Protein AF-C1E4Z9-F1 (afdb_monomer)

Solvent-accessible surface area (backbone atoms only — not comparable to full-atom values): 17122 Å² total; per-residue (Å²): 140,81,90,85,81,85,78,79,81,77,81,74,78,79,73,75,71,56,71,66,55,53,51,49,52,58,55,54,62,49,81,78,55,76,95,68,80,81,64,93,78,72,68,50,62,70,52,40,55,48,38,58,74,68,46,61,81,70,83,66,66,68,56,84,46,72,66,46,27,50,44,41,40,58,30,26,48,52,25,37,54,42,10,53,50,34,36,52,49,15,52,53,43,46,51,52,51,52,53,48,53,30,44,76,70,70,69,44,69,96,76,75,79,74,77,74,90,57,73,92,64,65,29,66,44,34,36,51,26,10,52,26,27,32,43,27,21,52,29,45,37,53,30,58,69,43,58,82,89,42,55,71,59,37,47,52,31,47,52,50,21,44,27,28,46,13,52,23,24,45,31,41,22,57,39,36,20,53,32,32,23,55,76,57,77,45,95,80,45,70,70,78,52,65,69,58,50,54,51,44,59,67,38,16,78,64,32,17,60,62,44,21,52,53,23,45,53,50,33,52,53,32,50,53,52,36,57,55,48,59,60,56,59,76,70,66,75,91,72,86,86,76,92,72,76,84,58,59,71,63,51,52,55,50,43,47,52,50,17,56,51,23,43,51,49,14,55,47,27,53,52,42,32,64,63,42,48,82,52,82,58,31,64,30,51,18,36,47,25,39,33,48,16,51,48,32,43,48,35,70,37,68,49,79,85,74,77,80,76,88,124

Radius of gyration: 23.2 Å; Cα contacts (8 Å, |Δi|>4): 320; chains: 1; bounding box: 60×59×70 Å

Structure (mmCIF, N/CA/C/O backbone):
data_AF-C1E4Z9-F1
#
_entry.id   AF-C1E4Z9-F1
#
loop_
_atom_site.group_PDB
_atom_site.id
_atom_site.type_symbol
_atom_site.label_atom_id
_atom_site.label_alt_id
_atom_site.label_comp_id
_atom_site.label_asym_id
_atom_site.label_entity_id
_atom_site.label_seq_id
_atom_site.pdbx_PDB_ins_code
_atom_site.Cartn_x
_atom_site.Cartn_y
_atom_site.Cartn_z
_atom_site.occupancy
_atom_site.B_iso_or_equiv
_atom_site.auth_seq_id
_atom_site.auth_comp_id
_atom_site.auth_asym_id
_atom_site.auth_atom_id
_atom_site.pdbx_PDB_model_num
ATOM 1 N N . MET A 1 1 ? 25.420 -37.331 25.078 1.00 35.88 1 MET A N 1
ATOM 2 C CA . MET A 1 1 ? 25.148 -37.784 23.692 1.00 35.88 1 MET A CA 1
ATOM 3 C C . MET A 1 1 ? 23.979 -38.758 23.771 1.00 35.88 1 MET A C 1
ATOM 5 O O . MET A 1 1 ? 24.081 -39.661 24.573 1.00 35.88 1 MET A O 1
ATOM 9 N N . GLY A 1 2 ? 22.834 -38.671 23.108 1.00 34.19 2 GLY A N 1
ATOM 10 C CA . GLY A 1 2 ? 22.239 -37.723 22.181 1.00 34.19 2 GLY A CA 1
ATOM 11 C C . GLY A 1 2 ? 20.998 -38.408 21.581 1.00 34.19 2 GLY A C 1
ATOM 12 O O . GLY A 1 2 ? 21.145 -39.486 21.032 1.00 34.19 2 GLY A O 1
ATOM 13 N N . ARG A 1 3 ? 19.837 -37.742 21.680 1.00 32.50 3 ARG A N 1
ATOM 14 C CA . ARG A 1 3 ? 18.630 -37.803 20.817 1.00 32.50 3 ARG A CA 1
ATOM 15 C C . ARG A 1 3 ? 17.834 -39.112 20.664 1.00 32.50 3 ARG A C 1
ATOM 17 O O . ARG A 1 3 ? 18.359 -40.147 20.290 1.00 32.50 3 ARG A O 1
ATOM 24 N N . GLY A 1 4 ? 16.511 -38.961 20.776 1.00 28.98 4 GLY A N 1
ATOM 25 C CA . GLY A 1 4 ? 15.534 -39.906 20.229 1.00 28.98 4 GLY A CA 1
ATOM 26 C C . GLY A 1 4 ? 14.103 -39.719 20.739 1.00 28.98 4 GLY A C 1
ATOM 27 O O . GLY A 1 4 ? 13.474 -40.703 21.098 1.00 28.98 4 GLY A O 1
ATOM 28 N N . ALA A 1 5 ? 13.595 -38.485 20.843 1.00 34.69 5 ALA A N 1
ATOM 29 C CA . ALA A 1 5 ? 12.172 -38.250 21.096 1.00 34.69 5 ALA A CA 1
ATOM 30 C C . ALA A 1 5 ? 11.502 -37.862 19.773 1.00 34.69 5 ALA A C 1
ATOM 32 O O . ALA A 1 5 ? 11.617 -36.721 19.321 1.00 34.69 5 ALA A O 1
ATOM 33 N N . ASP A 1 6 ? 10.844 -38.836 19.147 1.00 34.03 6 ASP A N 1
ATOM 34 C CA . ASP A 1 6 ? 10.016 -38.649 17.960 1.00 34.03 6 ASP A CA 1
ATOM 35 C C . ASP A 1 6 ? 8.762 -37.843 18.320 1.00 34.03 6 ASP A C 1
ATOM 37 O O . ASP A 1 6 ? 7.736 -38.374 18.749 1.00 34.03 6 ASP A O 1
ATOM 41 N N . ALA A 1 7 ? 8.837 -36.528 18.127 1.00 34.94 7 ALA A N 1
ATOM 42 C CA . ALA A 1 7 ? 7.667 -35.668 18.106 1.00 34.94 7 ALA A CA 1
ATOM 43 C C . ALA A 1 7 ? 6.903 -35.902 16.792 1.00 34.94 7 ALA A C 1
ATOM 45 O O . ALA A 1 7 ? 7.189 -35.292 15.761 1.00 34.94 7 ALA A O 1
ATOM 46 N N . ARG A 1 8 ? 5.910 -36.797 16.828 1.00 29.31 8 ARG A N 1
ATOM 47 C CA . ARG A 1 8 ? 4.881 -36.893 15.786 1.00 29.31 8 ARG A CA 1
ATOM 48 C C . ARG A 1 8 ? 4.038 -35.616 15.807 1.00 29.31 8 ARG A C 1
ATOM 50 O O . ARG A 1 8 ? 3.107 -35.485 16.597 1.00 29.31 8 ARG A O 1
ATOM 57 N N . LEU A 1 9 ? 4.368 -34.677 14.923 1.00 33.53 9 LEU A N 1
ATOM 58 C CA . LEU A 1 9 ? 3.490 -33.581 14.519 1.00 33.53 9 LEU A CA 1
ATOM 59 C C . LEU A 1 9 ? 2.279 -34.177 13.787 1.00 33.53 9 LEU A C 1
ATOM 61 O O . LEU A 1 9 ? 2.320 -34.421 12.583 1.00 33.53 9 LEU A O 1
ATOM 65 N N . LEU A 1 10 ? 1.205 -34.449 14.528 1.00 36.03 10 LEU A N 1
ATOM 66 C CA . LEU A 1 10 ? -0.105 -34.720 13.944 1.00 36.03 10 LEU A CA 1
ATOM 67 C C . LEU A 1 10 ? -0.623 -33.420 13.324 1.00 36.03 10 LEU A C 1
ATOM 69 O O . LEU A 1 10 ? -0.908 -32.447 14.021 1.00 36.03 10 LEU A O 1
ATOM 73 N N . GLY A 1 11 ? -0.699 -33.416 11.994 1.00 36.31 11 GLY A N 1
ATOM 74 C CA . GLY A 1 11 ? -1.288 -32.348 11.205 1.00 36.31 11 GLY A CA 1
ATOM 75 C C . GLY A 1 11 ? -2.775 -32.211 11.505 1.00 36.31 11 GLY A C 1
ATOM 76 O O . GLY A 1 11 ? -3.606 -32.861 10.879 1.00 36.31 11 GLY A O 1
ATOM 77 N N . ALA A 1 12 ? -3.116 -31.330 12.440 1.00 35.22 12 ALA A N 1
ATOM 78 C CA . ALA A 1 12 ? -4.445 -30.751 12.481 1.00 35.22 12 ALA A CA 1
ATOM 79 C C . ALA A 1 12 ? -4.531 -29.755 11.319 1.00 35.22 12 ALA A C 1
ATOM 81 O O . ALA A 1 12 ? -4.030 -28.632 11.404 1.00 35.22 12 ALA A O 1
ATOM 82 N N . ALA A 1 13 ? -5.124 -30.181 10.204 1.00 33.88 13 ALA A N 1
ATOM 83 C CA . ALA A 1 13 ? -5.614 -29.247 9.207 1.00 33.88 13 ALA A CA 1
ATOM 84 C C . ALA A 1 13 ? -6.662 -28.372 9.903 1.00 33.88 13 ALA A C 1
ATOM 86 O O . ALA A 1 13 ? -7.783 -28.807 10.156 1.00 33.88 13 ALA A O 1
ATOM 87 N N . VAL A 1 14 ? -6.270 -27.156 10.284 1.00 35.25 14 VAL A N 1
ATOM 88 C CA . VAL A 1 14 ? -7.200 -26.143 10.779 1.00 35.25 14 VAL A CA 1
ATOM 89 C C . VAL A 1 14 ? -8.049 -25.730 9.582 1.00 35.25 14 VAL A C 1
ATOM 91 O O . VAL A 1 14 ? -7.688 -24.835 8.820 1.00 35.25 14 VAL A O 1
ATOM 94 N N . THR A 1 15 ? -9.158 -26.432 9.366 1.00 38.22 15 THR A N 1
ATOM 95 C CA . THR A 1 15 ? -10.221 -25.972 8.476 1.00 38.22 15 THR A CA 1
ATOM 96 C C . THR A 1 15 ? -10.767 -24.684 9.064 1.00 38.22 15 THR A C 1
ATOM 98 O O . THR A 1 15 ? -11.404 -24.695 10.118 1.00 38.22 15 THR A O 1
ATOM 101 N N . ALA A 1 16 ? -10.459 -23.562 8.412 1.00 41.62 16 ALA A N 1
ATOM 102 C CA . ALA A 1 16 ? -11.044 -22.281 8.767 1.00 41.62 16 ALA A CA 1
ATOM 103 C C . ALA A 1 16 ? -12.578 -22.410 8.702 1.00 41.62 16 ALA A C 1
ATOM 105 O O . ALA A 1 16 ? -13.087 -22.960 7.719 1.00 41.62 16 ALA A O 1
ATOM 106 N N . PRO A 1 17 ? -13.315 -21.948 9.727 1.00 51.34 17 PRO A N 1
ATOM 107 C CA . PRO A 1 17 ? -14.765 -22.006 9.702 1.00 51.34 17 PRO A CA 1
ATOM 108 C C . PRO A 1 17 ? -15.314 -21.234 8.489 1.00 51.34 17 PRO A C 1
ATOM 110 O O . PRO A 1 17 ? -14.702 -20.251 8.056 1.00 51.34 17 PRO A O 1
ATOM 113 N N . PRO A 1 18 ? -16.458 -21.660 7.929 1.00 66.25 18 PRO A N 1
ATOM 114 C CA . PRO A 1 18 ? -17.163 -20.919 6.894 1.00 66.25 18 PRO A CA 1
ATOM 115 C C . PRO A 1 18 ? -17.329 -19.445 7.277 1.00 66.25 18 PRO A C 1
ATOM 117 O O . PRO A 1 18 ? -17.558 -19.109 8.437 1.00 66.25 18 PRO A O 1
ATOM 120 N N . LEU A 1 19 ? -17.264 -18.553 6.289 1.00 53.78 19 LEU A N 1
ATOM 121 C CA . LEU A 1 19 ? -17.375 -17.102 6.494 1.00 53.78 19 LEU A CA 1
ATOM 122 C C . LEU A 1 19 ? -18.661 -16.724 7.253 1.00 53.78 19 LEU A C 1
ATOM 124 O O . LEU A 1 19 ? -18.638 -15.836 8.100 1.00 53.78 19 LEU A O 1
ATOM 128 N N . ASN A 1 20 ? -19.753 -17.452 6.999 1.00 61.59 20 ASN A N 1
ATOM 129 C CA . ASN A 1 20 ? -21.014 -17.294 7.718 1.00 61.59 20 ASN A CA 1
ATOM 130 C C . ASN A 1 20 ? -20.867 -17.620 9.212 1.00 61.59 20 ASN A C 1
ATOM 132 O O . ASN A 1 20 ? -21.321 -16.849 10.046 1.00 61.59 20 ASN A O 1
ATOM 136 N N . ASP A 1 21 ? -20.160 -18.692 9.560 1.00 65.00 21 ASP A N 1
ATOM 137 C CA . ASP A 1 21 ? -19.957 -19.100 10.952 1.00 65.00 21 ASP A CA 1
ATOM 138 C C . ASP A 1 21 ? -19.038 -18.123 11.686 1.00 65.00 21 ASP A C 1
ATOM 140 O O . ASP A 1 21 ? -19.291 -17.797 12.841 1.00 65.00 21 ASP A O 1
ATOM 144 N N . ILE A 1 22 ? -18.023 -17.573 11.008 1.00 59.91 22 ILE A N 1
ATOM 145 C CA . ILE A 1 22 ? -17.171 -16.504 11.557 1.00 59.91 22 ILE A CA 1
ATOM 146 C C . ILE A 1 22 ? -18.005 -15.251 11.851 1.00 59.91 22 ILE A C 1
ATOM 148 O O . ILE A 1 22 ? -17.864 -14.648 12.918 1.00 59.91 22 ILE A O 1
ATOM 152 N N . VAL A 1 23 ? -18.886 -14.863 10.925 1.00 62.44 23 VAL A N 1
ATOM 153 C CA . VAL A 1 23 ? -19.789 -13.720 11.110 1.00 62.44 23 VAL A CA 1
ATOM 154 C C . VAL A 1 23 ? -20.762 -13.992 12.256 1.00 62.44 23 VAL A C 1
ATOM 156 O O . VAL A 1 23 ? -20.895 -13.146 13.136 1.00 62.44 23 VAL A O 1
ATOM 159 N N . GLN A 1 24 ? -21.375 -15.175 12.313 1.00 67.69 24 GLN A N 1
ATOM 160 C CA . GLN A 1 24 ? -22.300 -15.562 13.381 1.00 67.69 24 GLN A CA 1
ATOM 161 C C . GLN A 1 24 ? -21.610 -15.638 14.749 1.00 67.69 24 GLN A C 1
ATOM 163 O O . GLN A 1 24 ? -22.141 -15.106 15.715 1.00 67.69 24 GLN A O 1
ATOM 168 N N . LEU A 1 25 ? -20.398 -16.193 14.844 1.00 60.38 25 LEU A N 1
ATOM 169 C CA . LEU A 1 25 ? -19.583 -16.194 16.069 1.00 60.38 25 LEU A CA 1
ATOM 170 C C . LEU A 1 25 ? -19.218 -14.772 16.506 1.00 60.38 25 LEU A C 1
ATOM 172 O O . LEU A 1 25 ? -19.304 -14.436 17.690 1.00 60.38 25 LEU A O 1
ATOM 176 N N . SER A 1 26 ? -18.849 -13.911 15.554 1.00 56.88 26 SER A N 1
ATOM 177 C CA . SER A 1 26 ? -18.568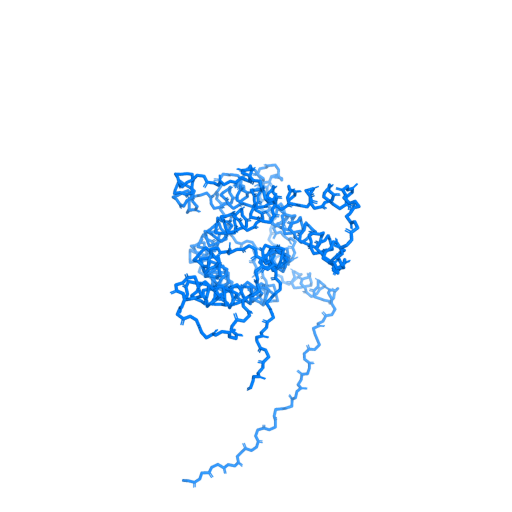 -12.507 15.845 1.00 56.88 26 SER A CA 1
ATOM 178 C C . SER A 1 26 ? -19.820 -11.769 16.321 1.00 56.88 26 SER A C 1
ATOM 180 O O . SER A 1 26 ? -19.715 -10.948 17.231 1.00 56.88 26 SER A O 1
ATOM 182 N N . LEU A 1 27 ? -20.992 -12.053 15.750 1.00 61.97 27 LEU A N 1
ATOM 183 C CA . LEU A 1 27 ? -22.269 -11.472 16.166 1.00 61.97 27 LEU A CA 1
ATOM 184 C C . LEU A 1 27 ? -22.730 -12.018 17.526 1.00 61.97 27 LEU A C 1
ATOM 186 O O . LEU A 1 27 ? -23.129 -11.232 18.378 1.00 61.97 27 LEU A O 1
ATOM 190 N N . ALA A 1 28 ? -22.602 -13.321 17.773 1.00 58.12 28 ALA A N 1
ATOM 191 C CA . ALA A 1 28 ? -22.974 -13.972 19.029 1.00 58.12 28 ALA A CA 1
ATOM 192 C C . ALA A 1 28 ? -22.109 -13.501 20.208 1.00 58.12 28 ALA A C 1
ATOM 194 O O . ALA A 1 28 ? -22.633 -13.261 21.292 1.00 58.12 28 ALA A O 1
ATOM 195 N N . SER A 1 29 ? -20.811 -13.253 19.986 1.00 55.41 29 SER A N 1
ATOM 196 C CA . SER A 1 29 ? -19.923 -12.658 21.001 1.00 55.41 29 SER A CA 1
ATOM 197 C C . SER A 1 29 ? -20.324 -11.238 21.437 1.00 55.41 29 SER A C 1
ATOM 199 O O . SER A 1 29 ? -19.794 -10.736 22.427 1.00 55.41 29 SER A O 1
ATOM 201 N N . ARG A 1 30 ? -21.252 -10.583 20.717 1.00 51.94 30 ARG A N 1
ATOM 202 C CA . ARG A 1 30 ? -21.831 -9.285 21.106 1.00 51.94 30 ARG A CA 1
ATOM 203 C C . ARG A 1 30 ? -22.913 -9.431 22.168 1.00 51.94 30 ARG A C 1
ATOM 205 O O . ARG A 1 30 ? -23.014 -8.559 23.016 1.00 51.94 30 ARG A O 1
ATOM 212 N N . ALA A 1 31 ? -23.696 -10.511 22.139 1.00 48.84 31 ALA A N 1
ATOM 213 C CA . ALA A 1 31 ? -24.837 -10.688 23.041 1.00 48.84 31 ALA A CA 1
ATOM 214 C C . ALA A 1 31 ? -24.421 -10.880 24.513 1.00 48.84 31 ALA A C 1
ATOM 216 O O . ALA A 1 31 ? -25.243 -10.730 25.408 1.00 48.84 31 ALA A O 1
ATOM 217 N N . SER A 1 32 ? -23.147 -11.196 24.771 1.00 46.00 32 SER A N 1
ATOM 218 C CA . SER A 1 32 ? -22.598 -11.388 26.118 1.00 46.00 32 SER A CA 1
ATOM 219 C C . SER A 1 32 ? -21.815 -10.187 26.664 1.00 46.00 32 SER A C 1
ATOM 221 O O . SER A 1 32 ? -21.278 -10.281 27.763 1.00 46.00 32 SER A O 1
ATOM 223 N N . ALA A 1 33 ? -21.670 -9.100 25.900 1.00 43.22 33 ALA A N 1
ATOM 224 C CA . ALA A 1 33 ? -20.899 -7.925 26.302 1.00 43.22 33 ALA A CA 1
ATOM 225 C C . ALA A 1 33 ? -21.838 -6.722 26.464 1.00 43.22 33 ALA A C 1
ATOM 227 O O . ALA A 1 33 ? -22.066 -6.007 25.497 1.00 43.22 33 ALA A O 1
ATOM 228 N N . ASP A 1 34 ? -22.374 -6.569 27.680 1.00 42.31 34 ASP A N 1
ATOM 229 C CA . ASP A 1 34 ? -23.079 -5.408 28.244 1.00 42.31 34 ASP A CA 1
ATOM 230 C C . ASP A 1 34 ? -23.713 -4.425 27.244 1.00 42.31 34 ASP A C 1
ATOM 232 O O . ASP A 1 34 ? -23.044 -3.558 26.669 1.00 42.31 34 ASP A O 1
ATOM 236 N N . ASP A 1 35 ? -25.044 -4.491 27.147 1.00 42.75 35 ASP A N 1
ATOM 237 C CA . ASP A 1 35 ? -25.902 -3.411 26.655 1.00 42.75 35 ASP A CA 1
ATOM 238 C C . ASP A 1 35 ? -25.732 -2.162 27.542 1.00 42.75 35 ASP A C 1
ATOM 240 O O . ASP A 1 35 ? -26.505 -1.893 28.463 1.00 42.75 35 ASP A O 1
ATOM 244 N N . ALA A 1 36 ? -24.694 -1.374 27.269 1.00 40.31 36 ALA A N 1
ATOM 245 C CA . ALA A 1 36 ? -24.604 0.005 27.721 1.00 40.31 36 ALA A CA 1
ATOM 246 C C . ALA A 1 36 ? -25.325 0.920 26.708 1.00 40.31 36 ALA A C 1
ATOM 248 O O . ALA A 1 36 ? -25.227 0.694 25.497 1.00 40.31 36 ALA A O 1
ATOM 249 N N . PRO A 1 37 ? -26.031 1.972 27.165 1.00 41.88 37 PRO A N 1
ATOM 250 C CA . PRO A 1 37 ? -26.848 2.803 26.294 1.00 41.88 37 PRO A CA 1
ATOM 251 C C . PRO A 1 37 ? -25.990 3.488 25.227 1.00 41.88 37 PRO A C 1
ATOM 253 O O . PRO A 1 37 ? -24.899 3.988 25.509 1.00 41.88 37 PRO A O 1
ATOM 256 N N . THR A 1 38 ? -26.516 3.542 24.004 1.00 44.19 38 THR A N 1
ATOM 257 C CA . THR A 1 38 ? -25.978 4.316 22.88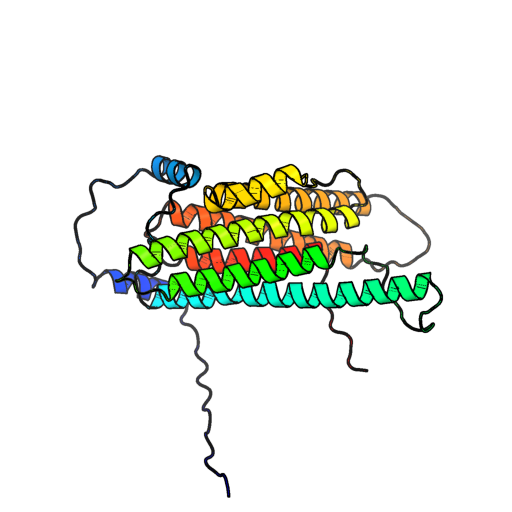0 1.00 44.19 38 THR A CA 1
ATOM 258 C C . THR A 1 38 ? -25.590 5.730 23.322 1.00 44.19 38 THR A C 1
ATOM 260 O O . THR A 1 38 ? -26.452 6.511 23.723 1.00 44.19 38 THR A O 1
ATOM 263 N N . ASP A 1 39 ? -24.295 6.050 23.239 1.00 45.53 39 ASP A N 1
ATOM 264 C CA . ASP A 1 39 ? -23.742 7.376 23.529 1.00 45.53 39 ASP A CA 1
ATOM 265 C C . ASP A 1 39 ? -24.483 8.452 22.697 1.00 45.53 39 ASP A C 1
ATOM 267 O O . ASP A 1 39 ? -24.527 8.345 21.464 1.00 45.53 39 ASP A O 1
ATOM 271 N N . PRO A 1 40 ? -25.038 9.514 23.317 1.00 38.47 40 PRO A N 1
ATOM 272 C CA . PRO A 1 40 ? -25.687 10.628 22.616 1.00 38.47 40 PRO A CA 1
ATOM 273 C C . PRO A 1 40 ? -24.753 11.413 21.670 1.00 38.47 40 PRO A C 1
ATOM 275 O O . PRO A 1 40 ? -25.197 12.327 20.976 1.00 38.47 40 PRO A O 1
ATOM 278 N N . ARG A 1 41 ? -23.465 11.053 21.578 1.00 50.09 41 ARG A N 1
ATOM 279 C CA . ARG A 1 41 ? -22.489 11.559 20.596 1.00 50.09 41 ARG A CA 1
ATOM 280 C C . ARG A 1 41 ? -22.420 10.748 19.296 1.00 50.09 41 ARG A C 1
ATOM 282 O O . ARG A 1 41 ? -21.397 10.800 18.607 1.00 50.09 41 ARG A O 1
ATOM 289 N N . ALA A 1 42 ? -23.466 10.009 18.924 1.00 53.50 42 ALA A N 1
ATOM 290 C CA . ALA A 1 42 ? -23.530 9.293 17.649 1.00 53.50 42 ALA A CA 1
ATOM 291 C C . ALA A 1 42 ? -23.419 10.263 16.449 1.00 53.50 42 ALA A C 1
ATOM 293 O O . ALA A 1 42 ? -24.404 10.789 15.934 1.00 53.50 42 ALA A O 1
ATOM 294 N N . LYS A 1 43 ? -22.184 10.529 16.002 1.00 61.06 43 LYS A N 1
ATOM 295 C CA . LYS A 1 43 ? -21.897 11.388 14.847 1.00 61.06 43 LYS A CA 1
ATOM 296 C C . LYS A 1 43 ? -22.579 10.823 13.602 1.00 61.06 43 LYS A C 1
ATOM 298 O O . LYS A 1 43 ? -22.428 9.637 13.304 1.00 61.06 43 LYS A O 1
ATOM 303 N N . THR A 1 44 ? -23.269 11.684 12.855 1.00 75.25 44 THR A N 1
ATOM 304 C CA . THR A 1 44 ? -23.860 11.334 11.555 1.00 75.25 44 THR A CA 1
ATOM 305 C C . THR A 1 44 ? -22.784 10.836 10.585 1.00 75.25 44 THR A C 1
ATOM 307 O O . THR A 1 44 ? -21.622 11.233 10.687 1.00 75.25 44 THR A O 1
ATOM 310 N N . ALA A 1 45 ? -23.155 10.019 9.592 1.00 68.88 45 ALA A N 1
ATOM 311 C CA . ALA A 1 45 ? -22.218 9.550 8.561 1.00 68.88 45 ALA A CA 1
ATOM 312 C C . ALA A 1 45 ? -21.462 10.713 7.885 1.00 68.88 45 ALA A C 1
ATOM 314 O O . ALA A 1 45 ? -20.259 10.636 7.655 1.00 68.88 45 ALA A O 1
ATOM 315 N N . LYS A 1 46 ? -22.144 11.846 7.663 1.00 72.19 46 LYS A N 1
ATOM 316 C CA . LYS A 1 46 ? -21.545 13.081 7.136 1.00 72.19 46 LYS A CA 1
ATOM 317 C C . LYS A 1 46 ? -20.469 13.664 8.061 1.00 72.19 46 LYS A C 1
ATOM 319 O O . LYS A 1 46 ? -19.452 14.145 7.571 1.00 72.19 46 LYS A O 1
ATOM 324 N N . ALA A 1 47 ? -20.686 13.641 9.376 1.00 69.75 47 ALA A N 1
ATOM 325 C CA . ALA A 1 47 ? -19.699 14.099 10.350 1.00 69.75 47 ALA A CA 1
ATOM 326 C C . ALA A 1 47 ? -18.488 13.154 10.415 1.00 69.75 47 ALA A C 1
ATOM 328 O O . ALA A 1 47 ? -17.362 13.636 10.400 1.00 69.75 47 ALA A O 1
ATOM 329 N N . ARG A 1 48 ? -18.701 11.832 10.362 1.00 69.75 48 ARG A N 1
ATOM 330 C CA . ARG A 1 48 ? -17.612 10.836 10.313 1.00 69.75 48 ARG A CA 1
ATOM 331 C C . ARG A 1 48 ? -16.749 10.974 9.054 1.00 69.75 48 ARG A C 1
ATOM 333 O O . ARG A 1 48 ? -15.529 10.969 9.141 1.00 69.75 48 ARG A O 1
ATOM 340 N N . LEU A 1 49 ? -17.370 11.204 7.895 1.00 69.00 49 LEU A N 1
ATOM 341 C CA . LEU A 1 49 ? -16.650 11.482 6.643 1.00 69.00 49 LEU A CA 1
ATOM 342 C C . LEU A 1 49 ? -15.860 12.797 6.687 1.00 69.00 49 LEU A C 1
ATOM 344 O O . LEU A 1 49 ? -14.794 12.901 6.084 1.00 69.00 49 LEU A O 1
ATOM 348 N N . ARG A 1 50 ? -16.367 13.814 7.394 1.00 69.75 50 ARG A N 1
ATOM 349 C CA . ARG A 1 50 ? -15.623 15.059 7.614 1.00 69.75 50 ARG A CA 1
ATOM 350 C C . ARG A 1 50 ? -14.428 14.824 8.540 1.00 69.75 50 ARG A C 1
ATOM 352 O O . ARG A 1 50 ? -13.346 15.298 8.221 1.00 69.75 50 ARG A O 1
ATOM 359 N N . ASP A 1 51 ? -14.608 14.060 9.615 1.00 66.19 51 ASP A N 1
ATOM 360 C CA . ASP A 1 51 ? -13.535 13.712 10.556 1.00 66.19 51 ASP A CA 1
ATOM 361 C C . ASP A 1 51 ? -12.417 12.893 9.885 1.00 66.19 51 ASP A C 1
ATOM 363 O O . ASP A 1 51 ? -11.234 13.151 10.115 1.00 66.19 51 ASP A O 1
ATOM 367 N N . LEU A 1 52 ? -12.791 11.975 8.983 1.00 64.19 52 LEU A N 1
ATOM 368 C CA . LEU A 1 52 ? -11.877 11.231 8.109 1.00 64.19 52 LEU A CA 1
ATOM 369 C C . LEU A 1 52 ? -10.982 12.177 7.287 1.00 64.19 52 LEU A C 1
ATOM 371 O O . LEU A 1 52 ? -9.783 11.936 7.142 1.00 64.19 52 LEU A O 1
ATOM 375 N N . ALA A 1 53 ? -11.544 13.284 6.792 1.00 61.38 53 ALA A N 1
ATOM 376 C CA . ALA A 1 53 ? -10.794 14.313 6.076 1.00 61.38 53 ALA A CA 1
ATOM 377 C C . ALA A 1 53 ? -9.975 15.224 7.012 1.00 61.38 53 ALA A C 1
ATOM 379 O O . ALA A 1 53 ? -8.937 15.737 6.607 1.00 61.38 53 ALA A O 1
ATOM 380 N N . THR A 1 54 ? -10.389 15.425 8.266 1.00 60.75 54 THR A N 1
ATOM 381 C CA . THR A 1 54 ? -9.692 16.305 9.223 1.00 60.75 54 THR A CA 1
ATOM 382 C C . THR A 1 54 ? -8.714 15.581 10.149 1.00 60.75 54 THR A C 1
ATOM 384 O O . THR A 1 54 ? -8.172 16.202 11.061 1.00 60.75 54 THR A O 1
ATOM 387 N N . SER A 1 55 ? -8.388 14.315 9.863 1.00 51.59 55 SER A N 1
ATOM 388 C CA . SER A 1 55 ? -7.196 13.607 10.364 1.00 51.59 55 SER A CA 1
ATOM 389 C C . SER A 1 55 ? -7.105 13.360 11.872 1.00 51.59 55 SER A C 1
ATOM 391 O O . SER A 1 55 ? -6.004 13.270 12.411 1.00 51.59 55 SER A O 1
ATOM 393 N N . GLU A 1 56 ? -8.227 13.168 12.562 1.00 55.16 56 GLU A N 1
ATOM 394 C CA . GLU A 1 56 ? -8.181 12.484 13.857 1.00 55.16 56 GLU A CA 1
ATOM 395 C C . GLU A 1 56 ? -8.551 11.016 13.646 1.00 55.16 56 GLU A C 1
ATOM 397 O O . GLU A 1 56 ? -9.737 10.702 13.551 1.00 55.16 56 GLU A O 1
ATOM 402 N N . PRO A 1 57 ? -7.565 10.096 13.558 1.00 55.03 57 PRO A N 1
ATOM 403 C CA . PRO A 1 57 ? -7.844 8.673 13.641 1.00 55.03 57 PRO A CA 1
ATOM 404 C C . PRO A 1 57 ? -8.649 8.441 14.913 1.00 55.03 57 PRO A C 1
ATOM 406 O O . PRO A 1 57 ? -8.138 8.665 16.017 1.00 55.03 57 PRO A O 1
ATOM 409 N N . GLY A 1 58 ? -9.907 8.030 14.761 1.00 54.16 58 GLY A N 1
ATOM 410 C CA . GLY A 1 58 ? -10.738 7.660 15.895 1.00 54.16 58 GLY A CA 1
ATOM 411 C C . GLY A 1 58 ? -10.002 6.639 16.760 1.00 54.16 58 GLY A C 1
ATOM 412 O O . GLY A 1 58 ? -9.163 5.870 16.277 1.00 54.16 58 GLY A O 1
ATOM 413 N N . THR A 1 59 ? -10.281 6.635 18.061 1.00 49.62 59 THR A N 1
ATOM 414 C CA . THR A 1 59 ? -9.703 5.680 19.011 1.00 49.62 59 THR A CA 1
ATOM 415 C C . THR A 1 59 ? -10.246 4.271 18.757 1.00 49.62 59 THR A C 1
ATOM 417 O O . THR A 1 59 ? -11.075 3.765 19.497 1.00 49.62 59 THR A O 1
ATOM 420 N N . GLY A 1 60 ? -9.745 3.637 17.693 1.00 53.59 60 GLY A N 1
ATOM 421 C CA . GLY A 1 60 ? -9.711 2.200 17.451 1.00 53.59 60 GLY A CA 1
ATOM 422 C C . GLY A 1 60 ? -10.981 1.438 17.792 1.00 53.59 60 GLY A C 1
ATOM 423 O O . GLY A 1 60 ? -11.048 0.814 18.850 1.00 53.59 60 GLY A O 1
ATOM 424 N N . VAL A 1 61 ? -11.937 1.422 16.866 1.00 61.94 61 VAL A N 1
ATOM 425 C CA . VAL A 1 61 ? -13.170 0.636 17.020 1.00 61.94 61 VAL A CA 1
ATOM 426 C C . VAL A 1 61 ? -13.008 -0.835 16.592 1.00 61.94 61 VAL A C 1
ATOM 428 O O . VAL A 1 61 ? -13.923 -1.637 16.779 1.00 61.94 61 VAL A O 1
ATOM 431 N N . ALA A 1 62 ? -11.818 -1.196 16.096 1.00 68.75 62 ALA A N 1
ATOM 432 C CA . ALA A 1 62 ? -11.400 -2.558 15.767 1.00 68.75 62 ALA A CA 1
ATOM 433 C C . ALA A 1 62 ? -10.979 -3.383 17.012 1.00 68.75 62 ALA A C 1
ATOM 435 O O . ALA A 1 62 ? -10.764 -2.857 18.114 1.00 68.75 62 ALA A O 1
ATOM 436 N N . ASP A 1 63 ? -10.812 -4.696 16.822 1.00 82.12 63 ASP A N 1
ATOM 437 C CA . ASP A 1 63 ? -10.369 -5.699 17.813 1.00 82.12 63 ASP A CA 1
ATOM 438 C C . ASP A 1 63 ? -11.340 -5.947 18.980 1.00 82.12 63 ASP A C 1
ATOM 440 O O . ASP A 1 63 ? -10.891 -6.161 20.117 1.00 82.12 63 ASP A O 1
ATOM 444 N N . ARG A 1 64 ? -12.653 -5.853 18.750 1.00 79.69 64 ARG A N 1
ATOM 445 C CA . ARG A 1 64 ? -13.696 -5.891 19.795 1.00 79.69 64 ARG A CA 1
ATOM 446 C C . ARG A 1 64 ? -13.683 -7.183 20.590 1.00 79.69 64 ARG A C 1
ATOM 448 O O . ARG A 1 64 ? -13.858 -7.154 21.804 1.00 79.69 64 ARG A O 1
ATOM 455 N N . ASN A 1 65 ? -13.418 -8.287 19.906 1.00 83.88 65 ASN A N 1
ATOM 456 C CA . ASN A 1 65 ? -13.277 -9.612 20.486 1.00 83.88 65 ASN A CA 1
ATOM 457 C C . ASN A 1 65 ? -11.957 -10.261 20.026 1.00 83.88 65 ASN A C 1
ATOM 459 O O . ASN A 1 65 ? -11.210 -9.714 19.207 1.00 83.88 65 ASN A O 1
ATOM 463 N N . ALA A 1 66 ? -11.645 -11.426 20.595 1.00 84.94 66 ALA A N 1
ATOM 464 C CA . ALA A 1 66 ? -10.422 -12.157 20.273 1.00 84.94 66 ALA A CA 1
ATOM 465 C C . ALA A 1 66 ? -10.374 -12.601 18.801 1.00 84.94 66 ALA A C 1
ATOM 467 O O . ALA A 1 66 ? -9.313 -12.528 18.188 1.00 84.94 66 ALA A O 1
ATOM 468 N N . LEU A 1 67 ? -11.514 -12.998 18.224 1.00 87.69 67 LEU A N 1
ATOM 469 C CA . LEU A 1 67 ? -11.600 -13.453 16.833 1.00 87.69 67 LEU A CA 1
ATOM 470 C C . LEU A 1 67 ? -11.268 -12.334 15.847 1.00 87.69 67 LEU A C 1
ATOM 472 O O . LEU A 1 67 ? -10.455 -12.535 14.952 1.00 87.69 67 LEU A O 1
ATOM 476 N N . GLU A 1 68 ? -11.838 -11.147 16.037 1.00 87.00 68 GLU A N 1
ATOM 477 C CA . GLU A 1 68 ? -11.568 -9.979 15.202 1.00 87.00 68 GLU A CA 1
ATOM 478 C C . GLU A 1 68 ? -10.099 -9.562 15.297 1.00 87.00 68 GLU A C 1
ATOM 480 O O . GLU A 1 68 ? -9.471 -9.282 14.280 1.00 87.00 68 GLU A O 1
ATOM 485 N N . ARG A 1 69 ? -9.512 -9.608 16.500 1.00 89.25 69 ARG A N 1
ATOM 486 C CA . ARG A 1 69 ? -8.077 -9.350 16.667 1.00 89.25 69 ARG A CA 1
ATOM 487 C C . ARG A 1 69 ? -7.227 -10.379 15.928 1.00 89.25 69 ARG A C 1
ATOM 489 O O . ARG A 1 69 ? -6.291 -10.003 15.228 1.00 89.25 69 ARG A O 1
ATOM 496 N N . CYS A 1 70 ? -7.531 -11.666 16.085 1.00 92.06 70 CYS A N 1
ATOM 497 C CA . CYS A 1 70 ? -6.831 -12.729 15.372 1.00 92.06 70 CYS A CA 1
ATOM 498 C C . CYS A 1 70 ? -6.950 -12.538 13.859 1.00 92.06 70 CYS A C 1
ATOM 500 O O . CYS A 1 70 ? -5.939 -12.614 13.166 1.00 92.06 70 CYS A O 1
ATOM 502 N N . ALA A 1 71 ? -8.149 -12.224 13.362 1.00 92.75 71 ALA A N 1
ATOM 503 C CA . ALA A 1 71 ? -8.378 -11.930 11.956 1.00 92.75 71 ALA A CA 1
ATOM 504 C C . ALA A 1 71 ? -7.505 -10.759 11.496 1.00 92.75 71 ALA A C 1
ATOM 506 O O . ALA A 1 71 ? -6.753 -10.928 10.547 1.00 92.75 71 ALA A O 1
ATOM 507 N N . ASN A 1 72 ? -7.518 -9.627 12.202 1.00 92.38 72 ASN A N 1
ATOM 508 C CA . ASN A 1 72 ? -6.728 -8.447 11.849 1.00 92.38 72 ASN A CA 1
ATOM 509 C C . ASN A 1 72 ? -5.212 -8.718 11.831 1.00 92.38 72 ASN A C 1
ATOM 511 O O . ASN A 1 72 ? -4.514 -8.296 10.906 1.00 92.38 72 ASN A O 1
ATOM 515 N N . VAL A 1 73 ? -4.695 -9.470 12.811 1.00 93.62 73 VAL A N 1
ATOM 516 C CA . VAL A 1 73 ? -3.279 -9.881 12.849 1.00 93.62 73 VAL A CA 1
ATOM 517 C C . VAL A 1 73 ? -2.942 -10.789 11.666 1.00 93.62 73 VAL A C 1
ATOM 519 O O . VAL A 1 73 ? -1.954 -10.558 10.971 1.00 93.62 73 VAL A O 1
ATOM 522 N N . VAL A 1 74 ? -3.766 -11.806 11.401 1.00 94.75 74 VAL A N 1
ATOM 523 C CA . VAL A 1 74 ? -3.537 -12.756 10.301 1.00 94.75 74 VAL A CA 1
ATOM 524 C C . VAL A 1 74 ? -3.626 -12.056 8.947 1.00 94.75 74 VAL A C 1
ATOM 526 O O . VAL A 1 74 ? -2.774 -12.272 8.085 1.00 94.75 74 VAL A O 1
ATOM 529 N N . THR A 1 75 ? -4.607 -11.176 8.756 1.00 94.44 75 THR A N 1
ATOM 530 C CA . THR A 1 75 ? -4.790 -10.444 7.499 1.00 94.44 75 THR A CA 1
ATOM 531 C C . THR A 1 75 ? -3.750 -9.348 7.283 1.00 94.44 75 THR A C 1
ATOM 533 O O . THR A 1 75 ? -3.607 -8.891 6.153 1.00 94.44 75 THR A O 1
ATOM 536 N N . SER A 1 76 ? -2.941 -9.006 8.293 1.00 92.81 76 SER A N 1
ATOM 537 C CA . SER A 1 76 ? -1.753 -8.155 8.126 1.00 92.81 76 SER A CA 1
ATOM 538 C C . SER A 1 76 ? -0.580 -8.892 7.453 1.00 92.81 76 SER A C 1
ATOM 540 O O . SER A 1 76 ? 0.257 -8.268 6.796 1.00 92.81 76 SER A O 1
ATOM 542 N N . ALA A 1 77 ? -0.504 -10.228 7.569 1.00 92.62 77 ALA A N 1
ATOM 543 C CA . ALA A 1 77 ? 0.589 -11.040 7.017 1.00 92.62 77 ALA A CA 1
ATOM 544 C C . ALA A 1 77 ? 0.804 -10.877 5.491 1.00 92.62 77 ALA A C 1
ATOM 546 O O . ALA A 1 77 ? 1.958 -10.771 5.061 1.00 92.62 77 ALA A O 1
ATOM 547 N N . PRO A 1 78 ? -0.247 -10.792 4.651 1.00 95.31 78 PRO A N 1
ATOM 548 C CA . PRO A 1 78 ? -0.126 -10.464 3.233 1.00 95.31 78 PRO A CA 1
ATOM 549 C C . PRO A 1 78 ? 0.747 -9.245 2.899 1.00 95.31 78 PRO A C 1
ATOM 551 O O . PRO A 1 78 ? 1.471 -9.299 1.904 1.00 95.31 78 PRO A O 1
ATOM 554 N N . PHE A 1 79 ? 0.767 -8.180 3.711 1.00 94.69 79 PHE A N 1
ATOM 555 C CA . PHE A 1 79 ? 1.630 -7.018 3.447 1.00 94.69 79 PHE A CA 1
ATOM 556 C C . PHE A 1 79 ? 3.121 -7.355 3.563 1.00 94.69 79 PHE A C 1
ATOM 558 O O . PHE A 1 79 ? 3.913 -6.930 2.721 1.00 94.69 79 PHE A O 1
ATOM 565 N N . PHE A 1 80 ? 3.505 -8.205 4.522 1.00 92.94 80 PHE A N 1
ATOM 566 C CA . PHE A 1 80 ? 4.874 -8.721 4.621 1.00 92.94 80 PHE A CA 1
ATOM 567 C C . PHE A 1 80 ? 5.258 -9.555 3.402 1.00 92.94 80 PHE A C 1
ATOM 569 O O . PHE A 1 80 ? 6.369 -9.429 2.884 1.00 92.94 80 PHE A O 1
ATOM 576 N N . LEU A 1 81 ? 4.343 -10.410 2.936 1.00 93.62 81 LEU A N 1
ATOM 577 C CA . LEU A 1 81 ? 4.577 -11.252 1.765 1.00 93.62 81 LEU A CA 1
ATOM 578 C C . LEU A 1 81 ? 4.743 -10.403 0.502 1.00 93.62 81 LEU A C 1
ATOM 580 O O . LEU A 1 81 ? 5.683 -10.642 -0.258 1.00 93.62 81 LEU A O 1
ATOM 584 N N . CYS A 1 82 ? 3.903 -9.380 0.329 1.00 95.06 82 CYS A N 1
ATOM 585 C CA . CYS A 1 82 ? 4.028 -8.408 -0.756 1.00 95.06 82 CYS A CA 1
ATOM 586 C C . CYS A 1 82 ? 5.359 -7.653 -0.674 1.00 95.06 82 CYS A C 1
ATOM 588 O O . CYS A 1 82 ? 6.076 -7.562 -1.667 1.00 95.06 82 CYS A O 1
ATOM 590 N N . GLY A 1 83 ? 5.733 -7.160 0.510 1.00 96.06 83 GLY A N 1
ATOM 591 C CA . GLY A 1 83 ? 7.004 -6.468 0.715 1.00 96.06 83 GLY A CA 1
ATOM 592 C C . GLY A 1 83 ? 8.210 -7.344 0.373 1.00 96.06 83 GLY A C 1
ATOM 593 O O . GLY A 1 83 ? 9.088 -6.929 -0.383 1.00 96.06 83 GLY A O 1
ATOM 594 N N . ARG A 1 84 ? 8.217 -8.599 0.840 1.00 95.69 84 ARG A N 1
ATOM 595 C CA . ARG A 1 84 ? 9.263 -9.582 0.520 1.00 95.69 84 ARG A CA 1
ATOM 596 C C . ARG A 1 84 ? 9.346 -9.875 -0.978 1.00 95.69 84 ARG A C 1
ATOM 598 O O . ARG A 1 84 ? 10.450 -9.967 -1.511 1.00 95.69 84 ARG A O 1
ATOM 605 N N . ASP A 1 85 ? 8.208 -10.043 -1.647 1.00 94.38 85 ASP A N 1
ATOM 606 C CA . ASP A 1 85 ? 8.151 -10.262 -3.095 1.00 94.38 85 ASP A CA 1
ATOM 607 C C . ASP A 1 85 ? 8.749 -9.075 -3.867 1.00 94.38 85 ASP A C 1
ATOM 609 O O . ASP A 1 85 ? 9.632 -9.256 -4.706 1.00 94.38 85 ASP A O 1
ATOM 613 N N . VAL A 1 86 ? 8.376 -7.843 -3.510 1.00 94.56 86 VAL A N 1
ATOM 614 C CA . VAL A 1 86 ? 8.943 -6.633 -4.125 1.00 94.56 86 VAL A CA 1
ATOM 615 C C . VAL A 1 86 ? 10.448 -6.519 -3.876 1.00 94.56 86 VAL A C 1
ATOM 617 O O . VAL A 1 86 ? 11.190 -6.185 -4.799 1.00 94.56 86 VAL A O 1
ATOM 620 N N . LEU A 1 87 ? 10.928 -6.835 -2.670 1.00 96.38 87 LEU A N 1
ATOM 621 C CA . LEU A 1 87 ? 12.362 -6.830 -2.358 1.00 96.38 87 LEU A CA 1
ATOM 622 C C . LEU A 1 87 ? 13.142 -7.846 -3.205 1.00 96.38 87 LEU A C 1
ATOM 624 O O . LEU A 1 87 ? 14.230 -7.531 -3.687 1.00 96.38 87 LEU A O 1
ATOM 628 N N . ARG A 1 88 ? 12.581 -9.038 -3.444 1.00 93.62 88 ARG A N 1
ATOM 629 C CA . ARG A 1 88 ? 13.183 -10.040 -4.343 1.00 93.62 88 ARG A CA 1
ATOM 630 C C . ARG A 1 88 ? 13.253 -9.537 -5.780 1.00 93.62 88 ARG A C 1
ATOM 632 O O . ARG A 1 88 ? 14.295 -9.660 -6.419 1.00 93.62 88 ARG A O 1
ATOM 639 N N . ARG A 1 89 ? 12.180 -8.910 -6.266 1.00 90.00 89 ARG A N 1
ATOM 640 C CA . ARG A 1 89 ? 12.151 -8.289 -7.600 1.00 90.00 89 ARG A CA 1
ATOM 641 C C . ARG A 1 89 ? 13.171 -7.158 -7.723 1.00 90.00 89 ARG A C 1
ATOM 643 O O . ARG A 1 89 ? 13.845 -7.075 -8.742 1.00 90.00 89 ARG A O 1
ATOM 650 N N . ALA A 1 90 ? 13.325 -6.337 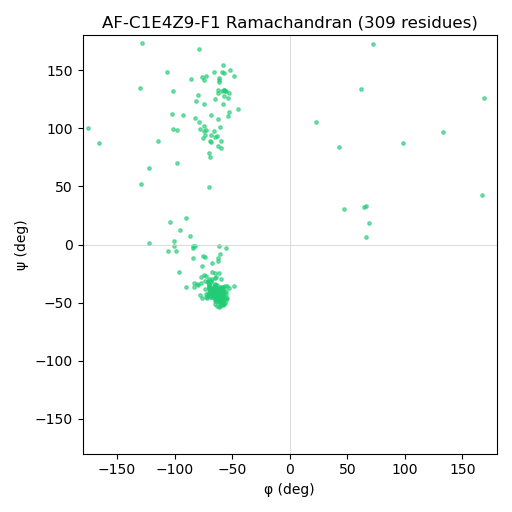-6.684 1.00 92.50 90 ALA A N 1
ATOM 651 C CA . ALA A 1 90 ? 14.321 -5.270 -6.641 1.00 92.50 90 ALA A CA 1
ATOM 652 C C . ALA A 1 90 ? 15.754 -5.824 -6.693 1.00 92.50 90 ALA A C 1
ATOM 654 O O . ALA A 1 90 ? 16.594 -5.296 -7.417 1.00 92.50 90 ALA A O 1
ATOM 655 N N . ALA A 1 91 ? 16.037 -6.908 -5.965 1.00 91.62 91 ALA A N 1
ATOM 656 C CA . ALA A 1 91 ? 17.337 -7.574 -6.016 1.00 91.62 91 ALA A CA 1
ATOM 657 C C . ALA A 1 91 ? 17.629 -8.154 -7.411 1.00 91.62 91 ALA A C 1
ATOM 659 O O . ALA A 1 91 ? 18.724 -7.958 -7.935 1.00 91.62 91 ALA A O 1
ATOM 660 N N . ALA A 1 92 ? 16.637 -8.797 -8.036 1.00 87.25 92 ALA A N 1
ATOM 661 C CA . ALA A 1 92 ? 16.757 -9.311 -9.399 1.00 87.25 92 ALA A CA 1
ATOM 662 C C . ALA A 1 92 ? 16.976 -8.189 -10.431 1.00 87.25 92 ALA A C 1
ATOM 664 O O . ALA A 1 92 ? 17.813 -8.325 -11.317 1.00 87.25 92 ALA A O 1
ATOM 665 N N . GLU A 1 93 ? 16.277 -7.057 -10.302 1.00 87.62 93 GLU A N 1
ATOM 666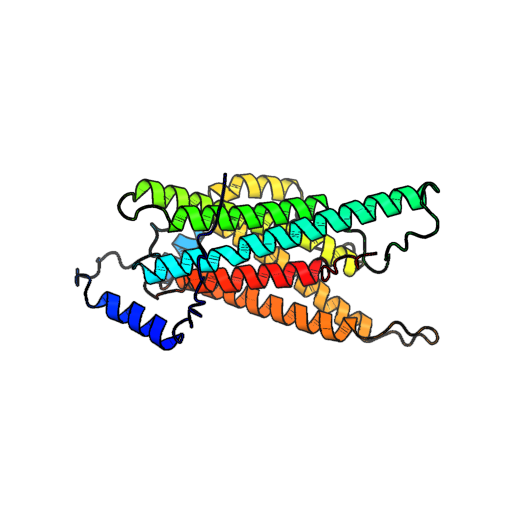 C CA . GLU A 1 93 ? 16.479 -5.902 -11.187 1.00 87.62 93 GLU A CA 1
ATOM 667 C C . GLU A 1 93 ? 17.854 -5.257 -10.993 1.00 87.62 93 GLU A C 1
ATOM 669 O O . GLU A 1 93 ? 18.500 -4.888 -11.972 1.00 87.62 93 GLU A O 1
ATOM 674 N N . LYS A 1 94 ? 18.347 -5.174 -9.749 1.00 91.31 94 LYS A N 1
ATOM 675 C CA . LYS A 1 94 ? 19.712 -4.711 -9.472 1.00 91.31 94 LYS A CA 1
ATOM 676 C C . LYS A 1 94 ? 20.739 -5.589 -10.186 1.00 91.31 94 LYS A C 1
ATOM 678 O O . LYS A 1 94 ? 21.646 -5.061 -10.821 1.00 91.31 94 LYS A O 1
ATOM 683 N N . GLN A 1 95 ? 20.572 -6.908 -10.107 1.00 88.00 95 GLN A N 1
ATOM 684 C CA . GLN A 1 95 ? 21.447 -7.860 -10.786 1.00 88.00 95 GLN A CA 1
ATOM 685 C C . GLN A 1 95 ? 21.417 -7.661 -12.309 1.00 88.00 95 GLN A C 1
ATOM 687 O O . GLN A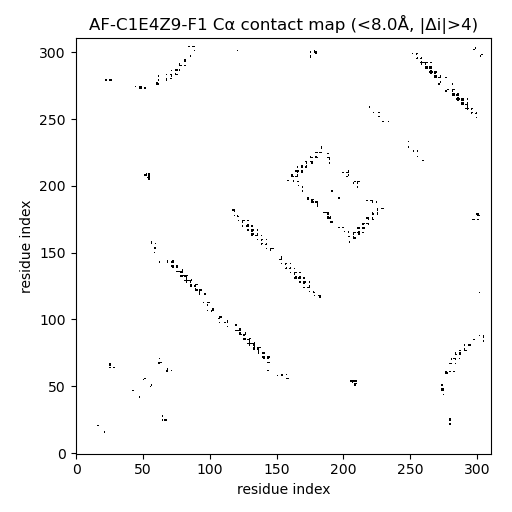 1 95 ? 22.469 -7.474 -12.915 1.00 88.00 95 GLN A O 1
ATOM 692 N N . ARG A 1 96 ? 20.223 -7.563 -12.912 1.00 84.00 96 ARG A N 1
ATOM 693 C CA . ARG A 1 96 ? 20.070 -7.249 -14.345 1.00 84.00 96 ARG A CA 1
ATOM 694 C C . ARG A 1 96 ? 20.712 -5.919 -14.734 1.00 84.00 96 ARG A C 1
ATOM 696 O O . ARG A 1 96 ? 21.276 -5.796 -15.814 1.00 84.00 96 ARG A O 1
ATOM 703 N N . SER A 1 97 ? 20.620 -4.902 -13.877 1.00 85.69 97 SER A N 1
ATOM 704 C CA . SER A 1 97 ? 21.251 -3.601 -14.118 1.00 85.69 97 SER A CA 1
ATOM 705 C C . SER A 1 97 ? 22.776 -3.695 -14.157 1.00 85.69 97 SER A C 1
ATOM 707 O O . SER A 1 97 ? 23.387 -3.037 -14.993 1.00 85.69 97 SER A O 1
ATOM 709 N N . ILE A 1 98 ? 23.381 -4.498 -13.278 1.00 86.81 98 ILE A N 1
ATOM 710 C CA . ILE A 1 98 ? 24.831 -4.740 -13.263 1.00 86.81 98 ILE A CA 1
ATOM 711 C C . ILE A 1 98 ? 25.249 -5.515 -14.516 1.00 86.81 98 ILE A C 1
ATOM 713 O O . ILE A 1 98 ? 26.218 -5.149 -15.170 1.00 86.81 98 ILE A O 1
ATOM 717 N N . GLU A 1 99 ? 24.490 -6.546 -14.889 1.00 84.88 99 GLU A N 1
ATOM 718 C CA . GLU A 1 99 ? 24.766 -7.347 -16.087 1.00 84.88 99 GLU A CA 1
ATOM 719 C C . GLU A 1 99 ? 24.675 -6.522 -17.379 1.00 84.88 99 GLU A C 1
ATOM 721 O O . GLU A 1 99 ? 25.514 -6.696 -18.264 1.00 84.88 99 GLU A O 1
ATOM 726 N N . ARG A 1 100 ? 23.712 -5.591 -17.476 1.00 83.81 100 ARG A 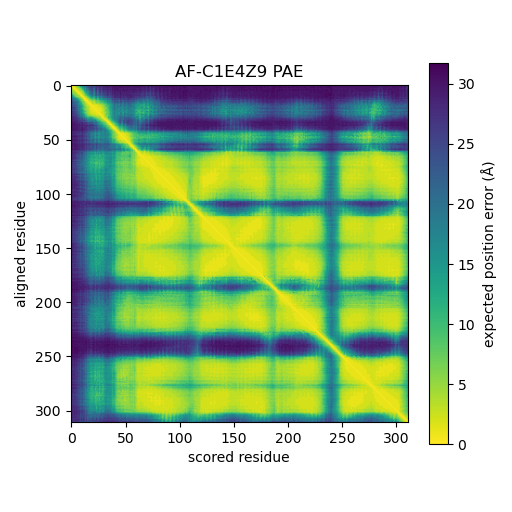N 1
ATOM 727 C CA . ARG A 1 100 ? 23.640 -4.620 -18.583 1.00 83.81 100 ARG A CA 1
ATOM 728 C C . ARG A 1 100 ? 24.857 -3.703 -18.613 1.00 83.81 100 ARG A C 1
ATOM 730 O O . ARG A 1 100 ? 25.493 -3.608 -19.652 1.00 83.81 100 ARG A O 1
ATOM 737 N N . ASP A 1 101 ? 25.236 -3.112 -17.480 1.00 86.12 101 ASP A N 1
ATOM 738 C CA . ASP A 1 101 ? 26.419 -2.240 -17.398 1.00 86.12 101 ASP A CA 1
ATOM 739 C C . ASP A 1 101 ? 27.709 -2.975 -17.802 1.00 86.12 101 ASP A C 1
ATOM 741 O O . ASP A 1 101 ? 28.531 -2.441 -18.543 1.00 86.12 101 ASP A O 1
ATOM 745 N N . TRP A 1 102 ? 27.878 -4.232 -17.383 1.00 87.06 102 TRP A N 1
ATOM 746 C CA . TRP A 1 102 ?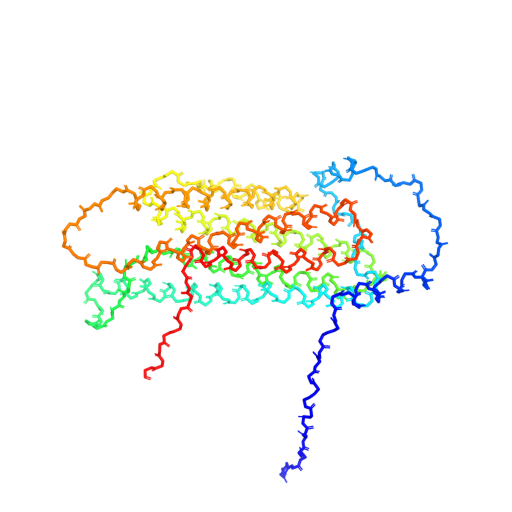 29.024 -5.044 -17.795 1.00 87.06 102 TRP A CA 1
ATOM 747 C C . TRP A 1 102 ? 29.014 -5.350 -19.287 1.00 87.06 102 TRP A C 1
ATOM 749 O O . TRP A 1 102 ? 30.054 -5.240 -19.936 1.00 87.06 102 TRP A O 1
ATOM 759 N N . ARG A 1 103 ? 27.856 -5.718 -19.842 1.00 84.31 103 ARG A N 1
ATOM 760 C CA . ARG A 1 103 ? 27.697 -5.936 -21.283 1.00 84.31 103 ARG A CA 1
ATOM 761 C C . ARG A 1 103 ? 28.036 -4.673 -22.073 1.00 84.31 103 ARG A C 1
ATOM 763 O O . ARG A 1 103 ? 28.823 -4.760 -23.011 1.00 84.31 103 ARG A O 1
ATOM 770 N N . ASP A 1 104 ? 27.497 -3.525 -21.671 1.00 84.25 104 ASP A N 1
ATOM 771 C CA . ASP A 1 104 ? 27.681 -2.241 -22.358 1.00 84.25 104 ASP A CA 1
ATOM 772 C C . ASP A 1 104 ? 29.145 -1.775 -22.321 1.00 84.25 104 ASP A C 1
ATOM 774 O O . ASP A 1 104 ? 29.623 -1.129 -23.252 1.00 84.25 104 ASP A O 1
ATOM 778 N N . ARG A 1 105 ? 29.893 -2.159 -21.279 1.00 86.38 105 ARG A N 1
ATOM 779 C CA . ARG A 1 105 ? 31.345 -1.928 -21.170 1.00 86.38 105 ARG A CA 1
ATOM 780 C C . ARG A 1 105 ? 32.204 -2.981 -21.877 1.00 86.38 105 ARG A C 1
ATOM 782 O O . ARG A 1 105 ? 33.427 -2.887 -21.818 1.00 86.38 105 ARG A O 1
ATOM 789 N N . GLY A 1 106 ? 31.603 -3.999 -22.496 1.00 83.69 106 GLY A N 1
ATOM 790 C CA . GLY A 1 106 ? 32.330 -5.123 -23.099 1.00 83.69 106 GLY A CA 1
ATOM 791 C C . GLY A 1 106 ? 33.012 -6.049 -22.081 1.00 83.69 106 GLY A C 1
ATOM 792 O O . GLY A 1 106 ? 33.915 -6.796 -22.441 1.00 83.69 106 GLY A O 1
ATOM 793 N N . LEU A 1 107 ? 32.596 -5.998 -20.811 1.00 81.00 107 LEU A N 1
ATOM 794 C CA . LEU A 1 107 ? 33.136 -6.788 -19.695 1.00 81.00 107 LEU A CA 1
ATOM 795 C C . LEU A 1 107 ? 32.288 -8.033 -19.374 1.00 81.00 107 LEU A C 1
ATOM 797 O O . LEU A 1 107 ? 32.649 -8.821 -18.502 1.00 81.00 107 LEU A O 1
ATOM 801 N N . GLY A 1 108 ? 31.137 -8.201 -20.031 1.00 64.19 108 GLY A N 1
ATOM 802 C CA . GLY A 1 108 ? 30.224 -9.318 -19.792 1.00 64.19 108 GLY A CA 1
ATOM 803 C C . GLY A 1 108 ? 30.703 -10.633 -20.414 1.00 64.19 108 GLY A C 1
ATOM 804 O O . GLY A 1 108 ? 31.218 -10.656 -21.530 1.00 64.19 108 GLY A O 1
ATOM 805 N N . LEU A 1 109 ? 30.458 -11.756 -19.730 1.00 60.88 109 LEU A N 1
ATOM 806 C CA . LEU A 1 109 ? 30.473 -13.073 -20.372 1.00 60.88 109 LEU A CA 1
ATOM 807 C C . LEU A 1 109 ? 29.460 -13.050 -21.528 1.00 60.88 109 LEU A C 1
ATOM 809 O O . LEU A 1 109 ? 28.296 -12.716 -21.310 1.00 60.88 109 LEU A O 1
ATOM 813 N N . HIS A 1 110 ? 29.873 -13.434 -22.741 1.00 53.19 110 HIS A N 1
ATOM 814 C CA . HIS A 1 110 ? 29.040 -13.431 -23.958 1.00 53.19 110 HIS A CA 1
ATOM 815 C C . HIS A 1 110 ? 27.719 -14.236 -23.861 1.00 53.19 110 HIS A C 1
ATOM 817 O O . HIS A 1 110 ? 26.934 -14.234 -24.806 1.00 53.19 110 HIS A O 1
ATOM 823 N N . SER A 1 111 ? 27.447 -14.915 -22.740 1.00 54.00 111 SER A N 1
ATOM 824 C CA . SER A 1 111 ? 26.272 -15.761 -22.521 1.00 54.00 111 SER A CA 1
ATOM 825 C C . SER A 1 111 ? 25.193 -15.180 -21.599 1.00 54.00 111 SER A C 1
ATOM 827 O O . SER A 1 111 ? 24.133 -15.802 -21.485 1.00 54.00 111 SER A O 1
ATOM 829 N N . THR A 1 112 ? 25.381 -14.019 -20.950 1.00 55.28 112 THR A N 1
ATOM 830 C CA . THR A 1 112 ? 24.309 -13.445 -20.114 1.00 55.28 112 THR A CA 1
ATOM 831 C C . THR A 1 112 ? 23.227 -12.822 -20.995 1.00 55.28 112 THR A C 1
ATOM 833 O O . THR A 1 112 ? 23.253 -11.655 -21.404 1.00 55.28 112 THR A O 1
ATOM 836 N N . ARG A 1 113 ? 22.233 -13.649 -21.319 1.00 60.72 113 ARG A N 1
ATOM 837 C CA . ARG A 1 113 ? 21.004 -13.242 -21.994 1.00 60.72 113 ARG A CA 1
ATOM 838 C C . ARG A 1 113 ? 20.158 -12.410 -21.023 1.00 60.72 113 ARG A C 1
ATOM 840 O O . ARG A 1 113 ? 19.225 -12.920 -20.417 1.00 60.72 113 ARG A O 1
ATOM 847 N N . VAL A 1 114 ? 20.508 -11.137 -20.836 1.00 63.19 114 VAL A N 1
ATOM 848 C CA . VAL A 1 114 ? 19.605 -10.168 -20.200 1.00 63.19 114 VAL A CA 1
ATOM 849 C C . VAL A 1 114 ? 18.403 -10.001 -21.117 1.00 63.19 114 VAL A C 1
ATOM 851 O O . VAL A 1 114 ? 18.559 -9.729 -22.307 1.00 63.19 114 VAL A O 1
ATOM 854 N N . ASP A 1 115 ? 17.225 -10.221 -20.553 1.00 65.31 115 ASP A N 1
ATOM 855 C CA . ASP A 1 115 ? 15.950 -9.994 -21.208 1.00 65.31 115 ASP A CA 1
ATOM 856 C C . ASP A 1 115 ? 15.664 -8.488 -21.274 1.00 65.31 115 ASP A C 1
ATOM 858 O O . ASP A 1 115 ? 15.287 -7.865 -20.280 1.00 65.31 115 ASP A O 1
ATOM 862 N N . ASP A 1 116 ? 15.876 -7.908 -22.454 1.00 68.19 116 ASP A N 1
ATOM 863 C CA . ASP A 1 116 ? 15.632 -6.492 -22.731 1.00 68.19 116 ASP A CA 1
ATOM 864 C C . ASP A 1 116 ? 14.172 -6.211 -23.153 1.00 68.19 116 ASP A C 1
ATOM 866 O O . ASP A 1 116 ? 13.838 -5.085 -23.526 1.00 68.19 116 ASP A O 1
ATOM 870 N N . SER A 1 117 ? 13.272 -7.206 -23.086 1.00 63.00 117 SER A N 1
ATOM 871 C CA . SER A 1 117 ? 11.843 -7.003 -23.389 1.00 63.00 117 SER A CA 1
ATOM 872 C C . SER A 1 117 ? 11.129 -6.117 -22.363 1.00 63.00 117 SER A C 1
ATOM 874 O O . SER A 1 117 ? 10.126 -5.475 -22.685 1.00 63.00 117 SER A O 1
ATOM 876 N N . LEU A 1 118 ? 11.659 -6.032 -21.138 1.00 61.62 118 LEU A N 1
ATOM 877 C CA . LEU A 1 118 ? 11.151 -5.150 -20.094 1.00 61.62 118 LEU A CA 1
ATOM 878 C C . LEU A 1 118 ? 12.025 -3.896 -19.967 1.00 61.62 118 LEU A C 1
ATOM 880 O O . LEU A 1 118 ? 13.250 -4.001 -19.853 1.00 61.62 118 LEU A O 1
ATOM 884 N N . PRO A 1 119 ? 11.420 -2.693 -19.916 1.00 65.88 119 PRO A N 1
ATOM 885 C CA . PRO A 1 119 ? 12.190 -1.480 -19.709 1.00 65.88 119 PRO A CA 1
ATOM 886 C C . PRO A 1 119 ? 12.916 -1.529 -18.352 1.00 65.88 119 PRO A C 1
ATOM 888 O O . PRO A 1 119 ? 12.340 -2.033 -17.382 1.00 65.88 119 PRO A O 1
ATOM 891 N N . PRO A 1 120 ? 14.151 -0.994 -18.259 1.00 71.88 120 PRO A N 1
ATOM 892 C CA . PRO A 1 120 ? 14.885 -0.904 -17.001 1.00 71.88 120 PRO A CA 1
ATOM 893 C C . PRO A 1 120 ? 14.033 -0.225 -15.931 1.00 71.88 120 PRO A C 1
ATOM 895 O O . PRO A 1 120 ? 13.471 0.850 -16.156 1.00 71.88 120 PRO A O 1
ATOM 898 N N . MET A 1 121 ? 13.949 -0.860 -14.766 1.00 81.12 121 MET A N 1
ATOM 899 C CA . MET A 1 121 ? 13.205 -0.335 -13.629 1.00 81.12 121 MET A CA 1
ATOM 900 C C . MET A 1 121 ? 14.166 0.178 -12.562 1.00 81.12 121 MET A C 1
ATOM 902 O O . MET A 1 121 ? 15.260 -0.349 -12.363 1.00 81.12 121 MET A O 1
ATOM 906 N N . ASP A 1 122 ? 13.737 1.205 -11.836 1.00 88.75 122 ASP A N 1
ATOM 907 C CA . ASP A 1 122 ? 14.502 1.736 -10.715 1.00 88.75 122 ASP A CA 1
ATOM 908 C C . ASP A 1 122 ? 14.399 0.785 -9.508 1.00 88.75 122 ASP A C 1
ATOM 910 O O . ASP A 1 122 ? 13.433 0.794 -8.735 1.00 88.75 122 ASP A O 1
ATOM 914 N N . HIS A 1 123 ? 15.417 -0.065 -9.355 1.00 91.06 123 HIS A N 1
ATOM 915 C CA . HIS A 1 123 ? 15.496 -1.041 -8.273 1.00 91.06 123 HIS A CA 1
ATOM 916 C C . HIS A 1 123 ? 15.530 -0.396 -6.875 1.00 91.06 123 HIS A C 1
ATOM 918 O O . HIS A 1 123 ? 15.122 -1.034 -5.900 1.00 91.06 123 HIS A O 1
ATOM 924 N N . GLU A 1 124 ? 15.968 0.860 -6.738 1.00 93.56 124 GLU A N 1
ATOM 925 C CA . GLU A 1 124 ? 15.963 1.564 -5.454 1.00 93.56 124 GLU A CA 1
ATOM 926 C C . GLU A 1 124 ? 14.542 1.944 -5.043 1.00 93.56 124 GLU A C 1
ATOM 928 O O . GLU A 1 124 ? 14.152 1.727 -3.888 1.00 93.56 124 GLU A O 1
ATOM 933 N N . LYS A 1 125 ? 13.736 2.426 -5.996 1.00 92.56 125 LYS A N 1
ATOM 934 C CA . LYS A 1 125 ? 12.308 2.704 -5.775 1.00 92.56 125 LYS A CA 1
ATOM 935 C C . LYS A 1 125 ? 11.534 1.439 -5.437 1.00 92.56 125 LYS A C 1
ATOM 937 O O . LYS A 1 125 ? 10.738 1.451 -4.495 1.00 92.56 125 LYS A O 1
ATOM 942 N N . MET A 1 126 ? 11.813 0.338 -6.138 1.00 93.81 126 MET A N 1
ATOM 943 C CA . MET A 1 126 ? 11.241 -0.972 -5.809 1.00 93.81 126 MET A CA 1
ATOM 944 C C . MET A 1 126 ? 11.619 -1.387 -4.383 1.00 93.81 126 MET A C 1
ATOM 946 O O . MET A 1 126 ? 10.748 -1.736 -3.590 1.00 93.81 126 MET A O 1
ATOM 950 N N . ARG A 1 127 ? 12.900 -1.280 -4.009 1.00 96.38 127 ARG A N 1
ATOM 951 C CA . ARG A 1 127 ? 13.371 -1.614 -2.658 1.00 96.38 127 ARG A CA 1
ATOM 952 C C . ARG A 1 127 ? 12.680 -0.771 -1.585 1.00 96.38 127 ARG A C 1
ATOM 954 O O . ARG A 1 127 ? 12.279 -1.314 -0.557 1.00 96.38 127 ARG A O 1
ATOM 961 N N . ARG A 1 128 ? 12.505 0.533 -1.823 1.00 95.81 128 ARG A N 1
ATOM 962 C CA . ARG A 1 128 ? 11.796 1.434 -0.902 1.00 95.81 128 ARG A CA 1
ATOM 963 C C . ARG A 1 128 ? 10.330 1.033 -0.733 1.00 95.81 128 ARG A C 1
ATOM 965 O O . ARG A 1 128 ? 9.862 0.972 0.399 1.00 95.81 128 ARG A O 1
ATOM 972 N N . LEU A 1 129 ? 9.630 0.709 -1.823 1.00 95.94 129 LEU A N 1
ATOM 973 C CA . LEU A 1 129 ? 8.263 0.181 -1.761 1.00 95.94 129 LEU A CA 1
ATOM 974 C C . LEU A 1 129 ? 8.201 -1.137 -0.976 1.00 95.94 129 LEU A C 1
ATOM 976 O O . LEU A 1 129 ? 7.349 -1.293 -0.105 1.00 95.94 129 LEU A O 1
ATOM 980 N N . GLY A 1 130 ? 9.125 -2.063 -1.240 1.00 97.38 130 GLY A N 1
ATOM 981 C CA . GLY A 1 130 ? 9.191 -3.345 -0.541 1.00 97.38 130 GLY A CA 1
ATOM 982 C C . GLY A 1 130 ? 9.336 -3.185 0.973 1.00 97.38 130 GLY A C 1
ATOM 983 O O . GLY A 1 130 ? 8.577 -3.787 1.731 1.00 97.38 130 GLY A O 1
ATOM 984 N N . TRP A 1 131 ? 10.242 -2.312 1.423 1.00 97.94 131 TRP A N 1
ATOM 985 C CA . TRP A 1 131 ? 10.393 -2.001 2.847 1.00 97.94 131 TRP A CA 1
ATOM 986 C C . TRP A 1 131 ? 9.193 -1.265 3.441 1.00 97.94 131 TRP A C 1
ATOM 988 O O . TRP A 1 131 ? 8.812 -1.564 4.570 1.00 97.94 131 TRP A O 1
ATOM 998 N N . ALA A 1 132 ? 8.567 -0.351 2.697 1.00 97.25 132 ALA A N 1
ATOM 999 C CA . ALA A 1 132 ? 7.373 0.340 3.172 1.00 97.25 132 ALA A CA 1
ATOM 1000 C C . ALA A 1 132 ? 6.207 -0.637 3.417 1.00 97.25 132 ALA A C 1
ATOM 1002 O O . ALA A 1 132 ? 5.535 -0.536 4.438 1.00 97.25 132 ALA A O 1
ATOM 1003 N N . LEU A 1 133 ? 6.021 -1.637 2.547 1.00 97.56 133 LEU A N 1
ATOM 1004 C CA . LEU A 1 133 ? 5.014 -2.692 2.728 1.00 97.56 133 LEU A CA 1
ATOM 1005 C C . LEU A 1 133 ? 5.303 -3.595 3.935 1.00 97.56 133 LEU A C 1
ATOM 1007 O O . LEU A 1 133 ? 4.382 -3.946 4.671 1.00 97.56 133 LEU A O 1
ATOM 1011 N N . VAL A 1 134 ? 6.574 -3.936 4.179 1.00 97.50 134 VAL A N 1
ATOM 1012 C CA . VAL A 1 134 ? 6.970 -4.613 5.427 1.00 97.50 134 VAL A CA 1
ATOM 1013 C C . VAL A 1 134 ? 6.628 -3.735 6.634 1.00 97.50 134 VAL A C 1
ATOM 1015 O O . VAL A 1 134 ? 6.067 -4.234 7.606 1.00 97.50 134 VAL A O 1
ATOM 1018 N N . GLY A 1 135 ? 6.907 -2.431 6.555 1.00 96.69 135 GLY A N 1
ATOM 1019 C CA . GLY A 1 135 ? 6.577 -1.457 7.596 1.00 96.69 135 GLY A CA 1
ATOM 1020 C C . GLY A 1 135 ? 5.085 -1.408 7.930 1.00 96.69 135 GLY A C 1
ATOM 1021 O O . GLY A 1 135 ? 4.745 -1.430 9.109 1.00 96.69 135 GLY A O 1
ATOM 1022 N N . VAL A 1 136 ? 4.207 -1.424 6.917 1.00 96.12 136 VAL A N 1
ATOM 1023 C CA . VAL A 1 136 ? 2.744 -1.520 7.101 1.00 96.12 136 VAL A CA 1
ATOM 1024 C C . VAL A 1 136 ? 2.382 -2.777 7.887 1.00 96.12 136 VAL A C 1
ATOM 1026 O O . VAL A 1 136 ? 1.713 -2.688 8.909 1.00 96.12 136 VAL A O 1
ATOM 1029 N N . GLY A 1 137 ? 2.886 -3.942 7.470 1.00 95.56 137 GLY A N 1
ATOM 1030 C CA . GLY A 1 137 ? 2.617 -5.195 8.176 1.00 95.56 137 GLY A CA 1
ATOM 1031 C C . GLY A 1 137 ? 3.075 -5.167 9.641 1.00 95.56 137 GLY A C 1
ATOM 1032 O O . GLY A 1 137 ? 2.337 -5.599 10.527 1.00 95.56 137 GLY A O 1
ATOM 1033 N N . VAL A 1 138 ? 4.275 -4.639 9.917 1.00 96.00 138 VAL A N 1
ATOM 1034 C CA . VAL A 1 138 ? 4.809 -4.523 11.288 1.00 96.00 138 VAL A CA 1
ATOM 1035 C C . VAL A 1 138 ? 3.953 -3.587 12.133 1.00 96.00 138 VAL A C 1
ATOM 1037 O O . VAL A 1 138 ? 3.617 -3.933 13.267 1.00 96.00 138 VAL A O 1
ATOM 1040 N N . ALA A 1 139 ? 3.605 -2.417 11.600 1.00 95.00 139 ALA A N 1
ATOM 1041 C CA . ALA A 1 139 ? 2.837 -1.413 12.322 1.00 95.00 139 ALA A CA 1
ATOM 1042 C C . ALA A 1 139 ? 1.416 -1.906 12.641 1.00 95.00 139 ALA A C 1
ATOM 1044 O O . ALA A 1 139 ? 0.992 -1.806 13.796 1.00 95.00 139 ALA A O 1
ATOM 1045 N N . ALA A 1 140 ? 0.743 -2.532 11.671 1.00 93.56 140 ALA A N 1
ATOM 1046 C CA . ALA A 1 140 ? -0.576 -3.130 11.851 1.00 93.56 140 ALA A CA 1
ATOM 1047 C C . ALA A 1 140 ? -0.553 -4.226 12.929 1.00 93.56 140 ALA A C 1
ATOM 1049 O O . ALA A 1 140 ? -1.324 -4.187 13.891 1.00 93.56 140 ALA A O 1
ATOM 1050 N N . VAL A 1 141 ? 0.395 -5.171 12.854 1.00 95.12 141 VAL A N 1
ATOM 1051 C CA . VAL A 1 141 ? 0.534 -6.230 13.870 1.00 95.12 141 VAL A CA 1
ATOM 1052 C C . VAL A 1 141 ? 0.814 -5.638 15.253 1.00 95.12 141 VAL A C 1
ATOM 1054 O O . VAL A 1 141 ? 0.184 -6.049 16.229 1.00 95.12 141 VAL A O 1
ATOM 1057 N N . ALA A 1 142 ? 1.710 -4.653 15.358 1.00 94.81 142 ALA A N 1
ATOM 1058 C CA . ALA A 1 142 ? 2.003 -3.992 16.627 1.00 94.81 142 ALA A CA 1
ATOM 1059 C C . ALA A 1 142 ? 0.752 -3.324 17.223 1.00 94.81 142 ALA A C 1
ATOM 1061 O O . ALA A 1 142 ? 0.488 -3.473 18.419 1.00 94.81 142 ALA A O 1
ATOM 1062 N N . TYR A 1 143 ? -0.044 -2.638 16.399 1.00 92.38 143 TYR A N 1
ATOM 1063 C CA . TYR A 1 143 ? -1.314 -2.042 16.809 1.00 92.38 143 TYR A CA 1
ATOM 1064 C C . TYR A 1 143 ? -2.314 -3.093 17.317 1.00 92.38 143 TYR A C 1
ATOM 1066 O O . TYR A 1 143 ? -2.848 -2.950 18.422 1.00 92.38 143 TYR A O 1
ATOM 1074 N N . HIS A 1 144 ? -2.534 -4.172 16.564 1.00 92.12 144 HIS A N 1
ATOM 1075 C CA . HIS A 1 144 ? -3.524 -5.191 16.922 1.00 92.12 144 HIS A CA 1
ATOM 1076 C C . HIS A 1 144 ? -3.112 -6.042 18.127 1.00 92.12 144 HIS A C 1
ATOM 1078 O O . HIS A 1 144 ? -3.965 -6.440 18.925 1.00 92.12 144 HIS A O 1
ATOM 1084 N N . LEU A 1 145 ? -1.813 -6.282 18.322 1.00 93.06 145 LEU A N 1
ATOM 1085 C CA . LEU A 1 145 ? -1.305 -6.984 19.502 1.00 93.06 145 LEU A CA 1
ATOM 1086 C C . LEU A 1 145 ? -1.292 -6.111 20.764 1.00 93.06 145 LEU A C 1
ATOM 1088 O O . LEU A 1 145 ? -1.249 -6.645 21.876 1.00 93.06 145 LEU A O 1
ATOM 1092 N N . ALA A 1 146 ? -1.365 -4.784 20.632 1.00 91.12 146 ALA A N 1
ATOM 1093 C CA . ALA A 1 146 ? -1.325 -3.890 21.779 1.00 91.12 146 ALA A CA 1
ATOM 1094 C C . ALA A 1 146 ? -2.524 -4.109 22.730 1.00 91.12 146 ALA A C 1
ATOM 1096 O O . ALA A 1 146 ? -3.679 -4.132 22.280 1.00 91.12 146 ALA A O 1
ATOM 1097 N N . PRO A 1 147 ? -2.293 -4.207 24.058 1.00 88.44 147 PRO A N 1
ATOM 1098 C CA . PRO A 1 147 ? -3.353 -4.468 25.030 1.00 88.44 147 PRO A CA 1
ATOM 1099 C C . PRO A 1 147 ? -4.484 -3.434 24.977 1.00 88.44 147 PRO A C 1
ATOM 1101 O O . PRO A 1 147 ? -4.231 -2.229 25.020 1.00 88.44 147 PRO A O 1
ATOM 1104 N N . ARG A 1 148 ? -5.747 -3.892 24.973 1.00 83.06 148 ARG A N 1
ATOM 1105 C CA . ARG A 1 148 ? -6.941 -3.014 24.992 1.00 83.06 148 ARG A CA 1
ATOM 1106 C C . ARG A 1 148 ? -7.000 -2.103 26.218 1.00 83.06 148 ARG A C 1
ATOM 1108 O O . ARG A 1 148 ? -7.502 -0.989 26.116 1.00 83.06 148 ARG A O 1
ATOM 1115 N N . SER A 1 149 ? -6.437 -2.543 27.342 1.00 83.12 149 SER A N 1
ATOM 1116 C CA . SER A 1 149 ? -6.324 -1.741 28.563 1.00 83.12 149 SER A CA 1
ATOM 1117 C C . SER A 1 149 ? -5.422 -0.510 28.398 1.00 83.12 149 SER A C 1
ATOM 1119 O O . SER A 1 149 ? -5.615 0.485 29.090 1.00 83.12 149 SER A O 1
ATOM 1121 N N . LYS A 1 150 ? -4.473 -0.517 27.449 1.00 87.06 150 LYS A N 1
ATOM 1122 C CA . LYS A 1 150 ? -3.531 0.588 27.212 1.00 87.06 150 LYS A CA 1
ATOM 1123 C C . LYS A 1 150 ? -4.000 1.491 26.066 1.00 87.06 150 LYS A C 1
ATOM 1125 O O . LYS A 1 150 ? -3.389 1.526 24.998 1.00 87.06 150 LYS A O 1
ATOM 1130 N N . ARG A 1 151 ? -5.074 2.258 26.298 1.00 83.81 151 ARG A N 1
ATOM 1131 C CA . ARG A 1 151 ? -5.680 3.147 25.281 1.00 83.81 151 ARG A CA 1
ATOM 1132 C C . ARG A 1 151 ? -4.682 4.128 24.654 1.00 83.81 151 ARG A C 1
ATOM 1134 O O . ARG A 1 151 ? -4.631 4.216 23.435 1.00 83.81 151 ARG A O 1
ATOM 1141 N N . ALA A 1 152 ? -3.855 4.803 25.456 1.00 87.38 152 ALA A N 1
ATOM 1142 C CA . ALA A 1 152 ? -2.867 5.761 24.947 1.00 87.38 152 ALA A CA 1
ATOM 1143 C C . ALA A 1 152 ? -1.853 5.111 23.987 1.00 87.38 152 ALA A C 1
ATOM 1145 O O . ALA A 1 152 ? -1.596 5.637 22.907 1.00 87.38 152 ALA A O 1
ATOM 1146 N N . LEU A 1 153 ? -1.342 3.926 24.342 1.00 89.50 153 LEU A N 1
ATOM 1147 C CA . LEU A 1 153 ? -0.431 3.160 23.489 1.00 89.50 153 LEU A CA 1
ATOM 1148 C C . LEU A 1 153 ? -1.104 2.758 22.171 1.00 89.50 153 LEU A C 1
ATOM 1150 O O . LEU A 1 153 ? -0.518 2.941 21.108 1.00 89.50 153 LEU A O 1
ATOM 1154 N N . ARG A 1 154 ? -2.340 2.247 22.229 1.00 88.50 154 ARG A N 1
ATOM 1155 C CA . ARG A 1 154 ? -3.106 1.870 21.031 1.00 88.50 154 ARG A CA 1
ATOM 1156 C C . ARG A 1 154 ? -3.358 3.060 20.110 1.00 88.50 154 ARG A C 1
ATOM 1158 O O . ARG A 1 154 ? -3.233 2.908 18.901 1.00 88.50 154 ARG A O 1
ATOM 1165 N N . THR A 1 155 ? -3.660 4.235 20.660 1.00 85.88 155 THR A N 1
ATOM 1166 C CA . THR A 1 155 ? -3.811 5.467 19.872 1.00 85.88 155 THR A CA 1
ATOM 1167 C C . THR A 1 155 ? -2.515 5.827 19.152 1.00 85.88 155 THR A C 1
ATOM 1169 O O . THR A 1 155 ? -2.539 6.112 17.957 1.00 85.88 155 THR A O 1
ATOM 1172 N N . THR A 1 156 ? -1.375 5.773 19.845 1.00 89.12 156 THR A N 1
ATOM 1173 C CA . THR A 1 156 ? -0.067 6.035 19.229 1.00 89.12 156 THR A CA 1
ATOM 1174 C C . THR A 1 156 ? 0.252 5.018 18.137 1.00 89.12 156 THR A C 1
ATOM 1176 O O . THR A 1 156 ? 0.621 5.411 17.035 1.00 89.12 156 THR A O 1
ATOM 1179 N N . LEU A 1 157 ? 0.056 3.723 18.395 1.00 91.81 157 LEU A N 1
ATOM 1180 C CA . LEU A 1 157 ? 0.324 2.675 17.408 1.00 91.81 157 LEU A CA 1
ATOM 1181 C C . LEU A 1 157 ? -0.604 2.763 16.190 1.00 91.81 157 LEU A C 1
ATOM 1183 O O . LEU A 1 157 ? -0.135 2.563 15.078 1.00 91.81 157 LEU A O 1
ATOM 1187 N N . ARG A 1 158 ? -1.874 3.161 16.363 1.00 88.25 158 ARG A N 1
ATOM 1188 C CA . ARG A 1 158 ? -2.785 3.419 15.232 1.00 88.25 158 ARG A CA 1
ATOM 1189 C C . ARG A 1 158 ? -2.299 4.579 14.362 1.00 88.25 158 ARG A C 1
ATOM 1191 O O . ARG A 1 158 ? -2.391 4.516 13.142 1.00 88.25 158 ARG A O 1
ATOM 1198 N N . ARG A 1 159 ? -1.746 5.637 14.969 1.00 88.75 159 ARG A N 1
ATOM 1199 C CA . ARG A 1 159 ? -1.127 6.739 14.210 1.00 88.75 159 ARG A CA 1
ATOM 1200 C C . ARG A 1 159 ? 0.099 6.266 13.433 1.00 88.75 159 ARG A C 1
ATOM 1202 O O . ARG A 1 159 ? 0.265 6.658 12.281 1.00 88.75 159 ARG A O 1
ATOM 1209 N N . VAL A 1 160 ? 0.935 5.429 14.049 1.00 92.56 160 VAL A N 1
ATOM 1210 C CA . VAL A 1 160 ? 2.102 4.827 13.384 1.00 92.56 160 VAL A CA 1
ATOM 1211 C C . VAL A 1 160 ? 1.665 3.970 12.197 1.00 92.56 160 VAL A C 1
ATOM 1213 O O . VAL A 1 160 ? 2.224 4.122 11.117 1.00 92.56 160 VAL A O 1
ATOM 1216 N N . ASP A 1 161 ? 0.637 3.142 12.368 1.00 92.50 161 ASP A N 1
ATOM 1217 C CA . ASP A 1 161 ? 0.076 2.300 11.310 1.00 92.50 161 ASP A CA 1
ATOM 1218 C C . ASP A 1 161 ? -0.448 3.121 10.120 1.00 92.50 161 ASP A C 1
ATOM 1220 O O . ASP A 1 161 ? 0.029 2.972 8.994 1.00 92.50 161 ASP A O 1
ATOM 1224 N N . TYR A 1 162 ? -1.306 4.114 10.367 1.00 90.38 162 TYR A N 1
ATOM 1225 C CA . TYR A 1 162 ? -1.776 5.035 9.323 1.00 90.38 162 TYR A CA 1
ATOM 1226 C C . TYR A 1 162 ? -0.642 5.810 8.637 1.00 90.38 162 TYR A C 1
ATOM 1228 O O . TYR A 1 162 ? -0.677 6.018 7.423 1.00 90.38 162 TYR A O 1
ATOM 1236 N N . THR A 1 163 ? 0.395 6.199 9.381 1.00 92.69 163 THR A N 1
ATOM 1237 C CA . THR A 1 163 ? 1.584 6.837 8.796 1.00 92.69 163 THR A CA 1
ATOM 1238 C C . THR A 1 163 ? 2.346 5.861 7.895 1.00 92.69 163 THR A C 1
ATOM 1240 O O . THR A 1 163 ? 2.761 6.237 6.798 1.00 92.69 163 THR A O 1
ATOM 1243 N N . ALA A 1 164 ? 2.494 4.597 8.304 1.00 95.19 164 ALA A N 1
ATOM 1244 C CA . ALA A 1 164 ? 3.132 3.561 7.495 1.00 95.19 164 ALA A CA 1
ATOM 1245 C C . ALA A 1 164 ? 2.358 3.307 6.190 1.00 95.19 164 ALA A C 1
ATOM 1247 O O . ALA A 1 164 ? 2.969 3.228 5.124 1.00 95.19 164 ALA A O 1
ATOM 1248 N N . ILE A 1 165 ? 1.023 3.268 6.249 1.00 94.38 165 ILE A N 1
ATOM 1249 C CA . ILE A 1 165 ? 0.144 3.139 5.074 1.00 94.38 165 ILE A CA 1
ATOM 1250 C C . ILE A 1 165 ? 0.326 4.324 4.119 1.00 94.38 165 ILE A C 1
ATOM 1252 O O . ILE A 1 165 ? 0.461 4.134 2.905 1.00 94.38 165 ILE A O 1
ATOM 1256 N N . ALA A 1 166 ? 0.391 5.548 4.649 1.00 93.81 166 ALA A N 1
ATOM 1257 C CA . ALA A 1 166 ? 0.638 6.745 3.851 1.00 93.81 166 ALA A CA 1
ATOM 1258 C C . ALA A 1 166 ? 2.008 6.694 3.154 1.00 93.81 166 ALA A C 1
ATOM 1260 O O . ALA A 1 166 ? 2.084 6.876 1.939 1.00 93.81 166 ALA A O 1
ATOM 1261 N N . LEU A 1 167 ? 3.075 6.355 3.885 1.00 94.69 167 LEU A N 1
ATOM 1262 C CA . LEU A 1 167 ? 4.424 6.202 3.327 1.00 94.69 167 LEU A CA 1
ATOM 1263 C C . LEU A 1 167 ? 4.500 5.088 2.270 1.00 94.69 167 LEU A C 1
ATOM 1265 O O . LEU A 1 167 ? 5.167 5.253 1.246 1.00 94.69 167 LEU A O 1
ATOM 1269 N N . ALA A 1 168 ? 3.795 3.972 2.473 1.00 96.00 168 ALA A N 1
ATOM 1270 C CA . ALA A 1 168 ? 3.700 2.905 1.480 1.00 96.00 168 ALA A CA 1
ATOM 1271 C C . ALA A 1 168 ? 2.960 3.359 0.216 1.00 96.00 168 ALA A C 1
ATOM 1273 O O . ALA A 1 168 ? 3.430 3.084 -0.887 1.00 96.00 168 ALA A O 1
ATOM 1274 N N . SER A 1 169 ? 1.870 4.117 0.361 1.00 94.81 169 SER A N 1
ATOM 1275 C CA . SER A 1 169 ? 1.125 4.700 -0.767 1.00 94.81 169 SER A CA 1
ATOM 1276 C C . SER A 1 169 ? 2.009 5.659 -1.574 1.00 94.81 169 SER A C 1
ATOM 1278 O O . SER A 1 169 ? 2.033 5.613 -2.805 1.00 94.81 169 SER A O 1
ATOM 1280 N N . MET A 1 170 ? 2.809 6.482 -0.888 1.00 93.38 170 MET A N 1
ATOM 1281 C CA . MET A 1 170 ? 3.793 7.364 -1.519 1.00 93.38 170 MET A CA 1
ATOM 1282 C C . MET A 1 170 ? 4.834 6.577 -2.315 1.00 93.38 170 MET A C 1
ATOM 1284 O O . MET A 1 170 ? 5.029 6.831 -3.507 1.00 93.38 170 MET A O 1
ATOM 1288 N N . ALA A 1 171 ? 5.467 5.587 -1.679 1.00 93.94 171 ALA A N 1
ATOM 1289 C CA . ALA A 1 171 ? 6.456 4.737 -2.329 1.00 93.94 171 ALA A CA 1
ATOM 1290 C C . ALA A 1 171 ? 5.866 3.991 -3.537 1.00 93.94 171 ALA A C 1
ATOM 1292 O O . ALA A 1 171 ? 6.548 3.859 -4.554 1.00 93.94 171 ALA A O 1
ATOM 1293 N N . ALA A 1 172 ? 4.605 3.558 -3.443 1.00 93.19 172 ALA A N 1
ATOM 1294 C CA . ALA A 1 172 ? 3.876 2.895 -4.516 1.00 93.19 172 ALA A CA 1
ATOM 1295 C C . ALA A 1 172 ? 3.665 3.829 -5.707 1.00 93.19 172 ALA A C 1
ATOM 1297 O O . ALA A 1 172 ? 4.053 3.487 -6.818 1.00 93.19 172 ALA A O 1
ATOM 1298 N N . SER A 1 173 ? 3.144 5.035 -5.476 1.00 90.50 173 SER A N 1
ATOM 1299 C CA . SER A 1 173 ? 2.892 6.000 -6.552 1.00 90.50 173 SER A CA 1
ATOM 1300 C C . SER A 1 173 ? 4.159 6.409 -7.313 1.00 90.50 173 SER A C 1
ATOM 1302 O O . SER A 1 173 ? 4.113 6.546 -8.534 1.00 90.50 173 SER A O 1
ATOM 1304 N N . ASP A 1 174 ? 5.301 6.538 -6.624 1.00 88.38 174 ASP A N 1
ATOM 1305 C CA . ASP A 1 174 ? 6.577 6.855 -7.273 1.00 88.38 174 ASP A CA 1
ATOM 1306 C C . ASP A 1 174 ? 7.104 5.656 -8.077 1.00 88.38 174 ASP A C 1
ATOM 1308 O O . ASP A 1 174 ? 7.478 5.794 -9.242 1.00 88.38 174 ASP A O 1
ATOM 1312 N N . ALA A 1 175 ? 7.080 4.453 -7.493 1.00 89.50 175 ALA A N 1
ATOM 1313 C CA . ALA A 1 175 ? 7.572 3.251 -8.164 1.00 89.50 175 ALA A CA 1
ATOM 1314 C C . ALA A 1 175 ? 6.684 2.833 -9.355 1.00 89.50 175 ALA A C 1
ATOM 1316 O O . ALA A 1 175 ? 7.192 2.447 -10.409 1.00 89.50 175 ALA A O 1
ATOM 1317 N N . TYR A 1 176 ? 5.360 2.930 -9.217 1.00 88.00 176 TYR A N 1
ATOM 1318 C CA . TYR A 1 176 ? 4.408 2.614 -10.283 1.00 88.00 176 TYR A CA 1
ATOM 1319 C C . TYR A 1 176 ? 4.378 3.687 -11.367 1.00 88.00 176 TYR A C 1
ATOM 1321 O O . TYR A 1 176 ? 4.298 3.341 -12.545 1.00 88.00 176 TYR A O 1
ATOM 1329 N N . GLY A 1 177 ? 4.476 4.970 -11.001 1.00 80.81 177 GLY A N 1
ATOM 1330 C CA . GLY A 1 177 ? 4.515 6.071 -11.961 1.00 80.81 177 GLY A CA 1
ATOM 1331 C C . GLY A 1 177 ? 5.644 5.902 -12.977 1.00 80.81 177 GLY A C 1
ATOM 1332 O O . GLY A 1 177 ? 5.414 5.994 -14.183 1.00 80.81 177 GLY A O 1
ATOM 1333 N N . ASP A 1 178 ? 6.845 5.556 -12.516 1.00 74.62 178 ASP A N 1
ATOM 1334 C CA . ASP A 1 178 ? 7.968 5.324 -13.424 1.00 74.62 178 ASP A CA 1
ATOM 1335 C C . ASP A 1 178 ? 7.824 4.035 -14.234 1.00 74.62 178 ASP A C 1
ATOM 1337 O O . ASP A 1 178 ? 8.025 4.054 -15.449 1.00 74.62 178 ASP A O 1
ATOM 1341 N N . ALA A 1 179 ? 7.414 2.929 -13.609 1.00 74.00 179 ALA A N 1
ATOM 1342 C CA . ALA A 1 179 ? 7.342 1.641 -14.293 1.00 74.00 179 ALA A CA 1
ATOM 1343 C C . ALA A 1 179 ? 6.213 1.570 -15.339 1.00 74.00 179 ALA A C 1
ATOM 1345 O O . ALA A 1 179 ? 6.405 1.070 -16.451 1.00 74.00 179 ALA A O 1
ATOM 1346 N N . VAL A 1 180 ? 5.034 2.114 -15.024 1.00 70.31 180 VAL A N 1
ATOM 1347 C CA . VAL A 1 180 ? 3.916 2.195 -15.976 1.00 70.31 180 VAL A CA 1
ATOM 1348 C C . VAL A 1 180 ? 4.225 3.205 -17.083 1.00 70.31 180 VAL A C 1
ATOM 1350 O O . VAL A 1 180 ? 3.872 2.973 -18.241 1.00 70.31 180 VAL A O 1
ATOM 1353 N N . GLY A 1 181 ? 4.924 4.300 -16.767 1.00 64.50 181 GLY A N 1
ATOM 1354 C CA . GLY A 1 181 ? 5.339 5.278 -17.770 1.00 64.50 181 GLY A CA 1
ATOM 1355 C C . GLY A 1 181 ? 6.412 4.792 -18.725 1.00 64.50 181 GLY A C 1
ATOM 1356 O O . GLY A 1 181 ? 6.315 5.075 -19.921 1.00 64.50 181 GLY A O 1
ATOM 1357 N N . ALA A 1 182 ? 7.363 4.001 -18.234 1.00 61.16 182 ALA A N 1
ATOM 1358 C CA . ALA A 1 182 ? 8.358 3.348 -19.068 1.00 61.16 182 ALA A CA 1
ATOM 1359 C C . ALA A 1 182 ? 7.703 2.388 -20.076 1.00 61.16 182 ALA A C 1
ATOM 1361 O O . ALA A 1 182 ? 8.007 2.460 -21.265 1.00 61.16 182 ALA A O 1
ATOM 1362 N N . ARG A 1 183 ? 6.724 1.572 -19.649 1.00 63.47 183 ARG A N 1
ATOM 1363 C CA . ARG A 1 183 ? 5.980 0.684 -20.569 1.00 63.47 183 ARG A CA 1
ATOM 1364 C C . ARG A 1 183 ? 5.093 1.424 -21.568 1.00 63.47 183 ARG A C 1
ATOM 1366 O O . ARG A 1 183 ? 4.862 0.928 -22.663 1.00 63.47 183 ARG A O 1
ATOM 1373 N N . ALA A 1 184 ? 4.577 2.599 -21.212 1.00 59.22 184 ALA A N 1
ATOM 1374 C CA . ALA A 1 184 ? 3.711 3.375 -22.097 1.00 59.22 184 ALA A CA 1
ATOM 1375 C C . ALA A 1 184 ? 4.476 4.221 -23.138 1.00 59.22 184 ALA A C 1
ATOM 1377 O O . ALA A 1 184 ? 3.820 4.918 -23.916 1.00 59.22 184 ALA A O 1
ATOM 1378 N N . ALA A 1 185 ? 5.820 4.204 -23.137 1.00 54.69 185 ALA A N 1
ATOM 1379 C CA . ALA A 1 185 ? 6.701 4.961 -24.039 1.00 54.69 185 ALA A CA 1
ATOM 1380 C C . ALA A 1 185 ? 6.326 6.454 -24.196 1.00 54.69 185 ALA A C 1
ATOM 1382 O O . ALA A 1 185 ? 6.529 7.062 -25.249 1.00 54.69 185 ALA A O 1
ATOM 1383 N N . ARG A 1 186 ? 5.743 7.075 -23.157 1.00 54.19 186 ARG A N 1
ATOM 1384 C CA . ARG A 1 186 ? 5.287 8.475 -23.198 1.00 54.19 186 ARG A CA 1
ATOM 1385 C C . ARG A 1 186 ? 5.795 9.279 -22.008 1.00 54.19 186 ARG A C 1
ATOM 1387 O O . ARG A 1 186 ? 5.632 8.895 -20.855 1.00 54.19 186 ARG A O 1
ATOM 1394 N N . ARG A 1 187 ? 6.282 10.487 -22.314 1.00 46.81 187 ARG A N 1
ATOM 1395 C CA . ARG A 1 187 ? 6.746 11.537 -21.381 1.00 46.81 187 ARG A CA 1
ATOM 1396 C C . ARG A 1 187 ? 5.681 12.051 -20.394 1.00 46.81 187 ARG A C 1
ATOM 1398 O O . ARG A 1 187 ? 6.011 12.840 -19.521 1.00 46.81 187 ARG A O 1
ATOM 1405 N N . SER A 1 188 ? 4.413 11.655 -20.540 1.00 45.94 188 SER A N 1
ATOM 1406 C CA . SER A 1 188 ? 3.256 12.269 -19.868 1.00 45.94 188 SER A CA 1
ATOM 1407 C C . SER A 1 188 ? 2.688 11.457 -18.697 1.00 45.94 188 SER A C 1
ATOM 1409 O O . SER A 1 188 ? 1.511 11.619 -18.344 1.00 45.94 188 SER A O 1
ATOM 1411 N N . VAL A 1 189 ? 3.461 10.531 -18.128 1.00 56.19 189 VAL A N 1
ATOM 1412 C CA . VAL A 1 189 ? 3.035 9.847 -16.902 1.00 56.19 189 VAL A CA 1
ATOM 1413 C C . VAL A 1 189 ? 3.183 10.787 -15.720 1.00 56.19 189 VAL A C 1
ATOM 1415 O O . VAL A 1 189 ? 4.075 11.631 -15.688 1.00 56.19 189 VAL A O 1
ATOM 1418 N N . VAL A 1 190 ? 2.218 10.702 -14.807 1.00 60.84 190 VAL A N 1
ATOM 1419 C CA . VAL A 1 190 ? 2.112 11.584 -13.650 1.00 60.84 190 VAL A CA 1
ATOM 1420 C C . VAL A 1 190 ? 3.277 11.273 -12.716 1.00 60.84 190 VAL A C 1
ATOM 1422 O O . VAL A 1 190 ? 3.169 10.419 -11.844 1.00 60.84 190 VAL A O 1
ATOM 1425 N N . ARG A 1 191 ? 4.418 11.930 -12.930 1.00 68.44 191 ARG A N 1
ATOM 1426 C CA . ARG A 1 191 ? 5.495 11.954 -11.946 1.00 68.44 191 ARG A CA 1
ATOM 1427 C C . ARG A 1 191 ? 5.141 12.972 -10.887 1.00 68.44 191 ARG A C 1
ATOM 1429 O O . ARG A 1 191 ? 4.848 14.124 -11.204 1.00 68.44 191 ARG A O 1
ATOM 1436 N N . VAL A 1 192 ? 5.200 12.543 -9.637 1.00 70.44 192 VAL A N 1
ATOM 1437 C CA . VAL A 1 192 ? 5.093 13.451 -8.502 1.00 70.44 192 VAL A CA 1
ATOM 1438 C C . VAL A 1 192 ? 6.421 14.207 -8.401 1.00 70.44 192 VAL A C 1
ATOM 1440 O O . VAL A 1 192 ? 7.467 13.567 -8.281 1.00 70.44 192 VAL A O 1
ATOM 1443 N N . PRO A 1 193 ? 6.436 15.549 -8.485 1.00 77.81 193 PRO A N 1
ATOM 1444 C CA . PRO A 1 193 ? 7.665 16.310 -8.291 1.00 77.81 193 PRO A CA 1
ATOM 1445 C C . PRO A 1 193 ? 8.291 16.004 -6.922 1.00 77.81 193 PRO A C 1
ATOM 1447 O O . PRO A 1 193 ? 7.570 15.787 -5.946 1.00 77.81 193 PRO A O 1
ATOM 1450 N N . ARG A 1 194 ? 9.627 16.035 -6.816 1.00 77.69 194 ARG A N 1
ATOM 1451 C CA . ARG A 1 194 ? 10.328 15.757 -5.544 1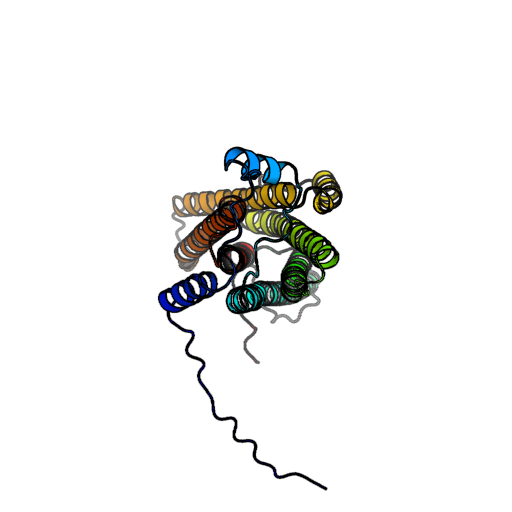.00 77.69 194 ARG A CA 1
ATOM 1452 C C . ARG A 1 194 ? 9.855 16.661 -4.405 1.00 77.69 194 ARG A C 1
ATOM 1454 O O . ARG A 1 194 ? 9.540 16.156 -3.344 1.00 77.69 194 ARG A O 1
ATOM 1461 N N . VAL A 1 195 ? 9.658 17.952 -4.674 1.00 74.50 195 VAL A N 1
ATOM 1462 C CA . VAL A 1 195 ? 9.129 18.913 -3.687 1.00 74.50 195 VAL A CA 1
ATOM 1463 C C . VAL A 1 195 ? 7.750 18.505 -3.162 1.00 74.50 195 VAL A C 1
ATOM 1465 O O . VAL A 1 195 ? 7.477 18.630 -1.973 1.00 74.50 195 VAL A O 1
ATOM 1468 N N . VAL A 1 196 ? 6.880 17.981 -4.032 1.00 79.69 196 VAL A N 1
ATOM 1469 C CA . VAL A 1 196 ? 5.567 17.467 -3.616 1.00 79.69 196 VAL A CA 1
ATOM 1470 C C . VAL A 1 196 ? 5.746 16.209 -2.774 1.00 79.69 196 VAL A C 1
ATOM 1472 O O . VAL A 1 196 ? 5.091 16.078 -1.749 1.00 79.69 196 VAL A O 1
ATOM 1475 N N . THR A 1 197 ? 6.676 15.329 -3.154 1.00 80.94 197 THR A N 1
ATOM 1476 C CA . THR A 1 197 ? 7.014 14.134 -2.368 1.00 80.94 197 THR A CA 1
ATOM 1477 C C . THR A 1 197 ? 7.490 14.520 -0.966 1.00 80.94 197 THR A C 1
ATOM 1479 O O . THR A 1 197 ? 6.928 14.040 0.015 1.00 80.94 197 THR A O 1
ATOM 1482 N N . ASP A 1 198 ? 8.436 15.448 -0.844 1.00 83.00 198 ASP A N 1
ATOM 1483 C CA . ASP A 1 198 ? 8.974 15.902 0.443 1.00 83.00 198 ASP A CA 1
ATOM 1484 C C . ASP A 1 198 ? 7.888 16.559 1.311 1.00 83.00 198 ASP A C 1
ATOM 1486 O O . ASP A 1 198 ? 7.752 16.245 2.497 1.00 83.00 198 ASP A O 1
ATOM 1490 N N . ALA A 1 199 ? 7.037 17.396 0.707 1.00 84.81 199 ALA A N 1
ATOM 1491 C CA . ALA A 1 199 ? 5.887 17.986 1.387 1.00 84.81 199 ALA A CA 1
ATOM 1492 C C . ALA A 1 199 ? 4.901 16.914 1.883 1.00 84.81 199 ALA A C 1
ATOM 1494 O O . ALA A 1 199 ? 4.402 17.000 3.005 1.00 84.81 199 ALA A O 1
ATOM 1495 N N . THR A 1 200 ? 4.646 15.875 1.083 1.00 86.44 200 THR A N 1
ATOM 1496 C CA . THR A 1 200 ? 3.775 14.759 1.481 1.00 86.44 200 THR A CA 1
ATOM 1497 C C . THR A 1 200 ? 4.396 13.873 2.562 1.00 86.44 200 THR A C 1
ATOM 1499 O O . THR A 1 200 ? 3.652 13.386 3.410 1.00 86.44 200 THR A O 1
ATOM 1502 N N . VAL A 1 201 ? 5.732 13.736 2.624 1.00 87.12 201 VAL A N 1
ATOM 1503 C CA . VAL A 1 201 ? 6.424 13.054 3.738 1.00 87.12 201 VAL A CA 1
ATOM 1504 C C . VAL A 1 201 ? 6.201 13.832 5.031 1.00 87.12 201 VAL A C 1
ATOM 1506 O O . VAL A 1 201 ? 5.828 13.249 6.044 1.00 87.12 201 VAL A O 1
ATOM 1509 N N . ALA A 1 202 ? 6.379 15.153 5.011 1.00 85.25 202 ALA A N 1
ATOM 1510 C CA . ALA A 1 202 ? 6.130 15.973 6.195 1.00 85.25 202 ALA A CA 1
ATOM 1511 C C . ALA A 1 202 ? 4.647 15.928 6.613 1.00 85.25 202 ALA A C 1
ATOM 1513 O O . ALA A 1 202 ? 4.321 15.874 7.800 1.00 85.25 202 ALA A O 1
ATOM 1514 N N . ALA A 1 203 ? 3.740 15.911 5.633 1.00 86.56 203 ALA A N 1
ATOM 1515 C CA . ALA A 1 203 ? 2.306 15.867 5.874 1.00 86.56 203 ALA A CA 1
ATOM 1516 C C . ALA A 1 203 ? 1.809 14.501 6.367 1.00 86.56 203 ALA A C 1
ATOM 1518 O O . ALA A 1 203 ? 0.802 14.475 7.069 1.00 86.56 203 ALA A O 1
ATOM 1519 N N . CYS A 1 204 ? 2.468 13.379 6.049 1.00 87.75 204 CYS A N 1
ATOM 1520 C CA . CYS A 1 204 ? 1.921 12.041 6.305 1.00 87.75 204 CYS A CA 1
ATOM 1521 C C . CYS A 1 204 ? 1.737 11.725 7.795 1.00 87.75 204 CYS A C 1
ATOM 1523 O O . CYS A 1 204 ? 0.829 10.983 8.145 1.00 87.75 204 CYS A O 1
ATOM 1525 N N . VAL A 1 205 ? 2.532 12.332 8.678 1.00 85.44 205 VAL A N 1
ATOM 1526 C CA . VAL A 1 205 ? 2.395 12.155 10.133 1.00 85.44 205 VAL A CA 1
ATOM 1527 C C . VAL A 1 205 ? 1.125 12.829 10.654 1.00 85.44 205 VAL A C 1
ATOM 1529 O O . VAL A 1 205 ? 0.455 12.310 11.546 1.00 85.44 205 VAL A O 1
ATOM 1532 N N . LYS A 1 206 ? 0.790 14.001 10.102 1.00 83.38 206 LYS A N 1
ATOM 1533 C CA . LYS A 1 206 ? -0.359 14.805 10.538 1.00 83.38 206 LYS A CA 1
ATOM 1534 C C . LYS A 1 206 ? -1.637 14.452 9.780 1.00 83.38 206 LYS A C 1
ATOM 1536 O O . LYS A 1 206 ? -2.704 14.440 10.373 1.00 83.38 206 LYS A O 1
ATOM 1541 N N . PHE A 1 207 ? -1.521 14.142 8.493 1.00 86.12 207 PHE A N 1
ATOM 1542 C CA . PHE A 1 207 ? -2.624 13.912 7.562 1.00 86.12 207 PHE A CA 1
ATOM 1543 C C . PHE A 1 207 ? -2.460 12.590 6.786 1.00 86.12 207 PHE A C 1
ATOM 1545 O O . PHE A 1 207 ? -2.541 12.594 5.553 1.00 86.12 207 PHE A O 1
ATOM 1552 N N . PRO A 1 208 ? -2.239 11.443 7.460 1.00 88.31 208 PRO A N 1
ATOM 1553 C CA . PRO A 1 208 ? -1.910 10.187 6.781 1.00 88.31 208 PRO A CA 1
ATOM 1554 C C . PRO A 1 208 ? -2.977 9.755 5.770 1.00 88.31 208 PRO A C 1
ATOM 1556 O O . PRO A 1 208 ? -2.648 9.260 4.696 1.00 88.31 208 PRO A O 1
ATOM 1559 N N . LEU A 1 209 ? -4.255 9.990 6.078 1.00 85.94 209 LEU A N 1
ATOM 1560 C CA . LEU A 1 209 ? -5.371 9.510 5.261 1.00 85.94 209 LEU A CA 1
ATOM 1561 C C . LEU A 1 209 ? -5.506 10.281 3.947 1.00 85.94 209 LEU A C 1
ATOM 1563 O O . LEU A 1 209 ? -5.623 9.666 2.891 1.00 85.94 209 LEU A O 1
ATOM 1567 N N . ILE A 1 210 ? -5.415 11.616 3.989 1.00 85.69 210 ILE A N 1
ATOM 1568 C CA . ILE A 1 210 ? -5.418 12.439 2.769 1.00 85.69 210 ILE A CA 1
ATOM 1569 C C . ILE A 1 210 ? -4.187 12.128 1.919 1.00 85.69 210 ILE A C 1
ATOM 1571 O O . ILE A 1 210 ? -4.310 11.979 0.704 1.00 85.69 210 ILE A O 1
ATOM 1575 N N . VAL A 1 211 ? -3.010 12.008 2.545 1.00 90.12 211 VAL A N 1
ATOM 1576 C CA . VAL A 1 211 ? -1.774 11.672 1.827 1.00 90.12 211 VAL A CA 1
ATOM 1577 C C . VAL A 1 211 ? -1.909 10.307 1.150 1.00 90.12 211 VAL A C 1
ATOM 1579 O O . VAL A 1 211 ? -1.676 10.200 -0.053 1.00 90.12 211 VAL A O 1
ATOM 1582 N N . SER A 1 212 ? -2.359 9.280 1.873 1.00 91.19 212 SER A N 1
ATOM 1583 C CA . SER A 1 212 ? -2.594 7.954 1.296 1.00 91.19 212 SER A CA 1
ATOM 1584 C C . SER A 1 212 ? -3.600 8.012 0.144 1.00 91.19 212 SER A C 1
ATOM 1586 O O . SER A 1 212 ? -3.284 7.557 -0.953 1.00 91.19 212 SER A O 1
ATOM 1588 N N . ALA A 1 213 ? -4.757 8.655 0.333 1.00 89.62 213 ALA A N 1
ATOM 1589 C CA . ALA A 1 213 ? -5.783 8.780 -0.701 1.00 89.62 213 ALA A CA 1
ATOM 1590 C C . ALA A 1 213 ? -5.262 9.472 -1.973 1.00 89.62 213 ALA A C 1
ATOM 1592 O O . ALA A 1 213 ? -5.507 8.991 -3.082 1.00 89.62 213 ALA A O 1
ATOM 1593 N N . ALA A 1 214 ? -4.502 10.562 -1.825 1.00 90.12 214 ALA A N 1
ATOM 1594 C CA . ALA A 1 214 ? -3.900 11.274 -2.949 1.00 90.12 214 ALA A CA 1
ATOM 1595 C C . ALA A 1 214 ? -2.919 10.381 -3.726 1.00 90.12 214 ALA A C 1
ATOM 1597 O O . ALA A 1 214 ? -2.985 10.303 -4.954 1.00 90.12 214 ALA A O 1
ATOM 1598 N N . HIS A 1 215 ? -2.043 9.658 -3.028 1.00 92.19 215 HIS A N 1
ATOM 1599 C CA . HIS A 1 215 ? -1.057 8.784 -3.666 1.00 92.19 215 HIS A CA 1
ATOM 1600 C C . HIS A 1 215 ? -1.659 7.498 -4.254 1.00 92.19 215 HIS A C 1
ATOM 1602 O O . HIS A 1 215 ? -1.202 7.030 -5.303 1.00 92.19 215 HIS A O 1
ATOM 1608 N N . CYS A 1 216 ? -2.731 6.967 -3.664 1.00 92.44 216 CYS A N 1
ATOM 1609 C CA . CYS A 1 216 ? -3.534 5.912 -4.278 1.00 92.44 216 CYS A CA 1
ATOM 1610 C C . CYS A 1 216 ? -4.163 6.410 -5.586 1.00 92.44 216 CYS A C 1
ATOM 1612 O O . CYS A 1 216 ? -3.974 5.785 -6.626 1.00 92.44 216 CYS A O 1
ATOM 1614 N N . ALA A 1 217 ? -4.802 7.586 -5.587 1.00 89.62 217 ALA A N 1
ATOM 1615 C CA . ALA A 1 217 ? -5.390 8.164 -6.798 1.00 89.62 217 ALA A CA 1
ATOM 1616 C C . ALA A 1 217 ? -4.354 8.394 -7.916 1.00 89.62 217 ALA A C 1
ATOM 1618 O O . ALA A 1 217 ? -4.641 8.157 -9.090 1.00 89.62 217 ALA A O 1
ATOM 1619 N N . LEU A 1 218 ? -3.134 8.811 -7.562 1.00 89.12 218 LEU A N 1
ATOM 1620 C CA . LEU A 1 218 ? -2.022 8.951 -8.508 1.00 89.12 218 LEU A CA 1
ATOM 1621 C C . LEU A 1 218 ? -1.598 7.604 -9.112 1.00 89.12 218 LEU A C 1
ATOM 1623 O O . LEU A 1 218 ? -1.399 7.515 -10.326 1.00 89.12 218 LEU A O 1
ATOM 1627 N N . SER A 1 219 ? -1.509 6.560 -8.285 1.00 89.81 219 SER A N 1
ATOM 1628 C CA . SER A 1 219 ? -1.197 5.193 -8.722 1.00 89.81 219 SER A CA 1
ATOM 1629 C C . SER A 1 219 ? -2.256 4.666 -9.695 1.00 89.81 219 SER A C 1
ATOM 1631 O O . SER A 1 219 ? -1.923 4.225 -10.797 1.00 89.81 219 SER A O 1
ATOM 1633 N N . GLU A 1 220 ? -3.537 4.807 -9.346 1.00 89.56 220 GLU A N 1
ATOM 1634 C CA . GLU A 1 220 ? -4.653 4.393 -10.202 1.00 89.56 220 GLU A CA 1
ATOM 1635 C C . GLU A 1 220 ? -4.690 5.174 -11.519 1.00 89.56 220 GLU A C 1
ATOM 1637 O O . GLU A 1 220 ? -4.907 4.600 -12.588 1.00 89.56 220 GLU A O 1
ATOM 1642 N N . ALA A 1 221 ? -4.422 6.484 -11.482 1.00 84.62 221 ALA A N 1
ATOM 1643 C CA . ALA A 1 221 ? -4.342 7.300 -12.688 1.00 84.62 221 ALA A CA 1
ATOM 1644 C C . ALA A 1 221 ? -3.212 6.835 -13.621 1.00 84.62 221 ALA A C 1
ATOM 1646 O O . ALA A 1 221 ? -3.392 6.830 -14.846 1.00 84.62 221 ALA A O 1
ATOM 1647 N N . ALA A 1 222 ? -2.065 6.430 -13.064 1.00 83.06 222 ALA A N 1
ATOM 1648 C CA . ALA A 1 222 ? -0.963 5.868 -13.836 1.00 83.06 222 ALA A CA 1
ATOM 1649 C C . ALA A 1 222 ? -1.386 4.557 -14.511 1.00 83.06 222 ALA A C 1
ATOM 1651 O O . ALA A 1 222 ? -1.296 4.446 -15.739 1.00 83.06 222 ALA A O 1
ATOM 1652 N N . PHE A 1 223 ? -1.931 3.605 -13.751 1.00 83.81 223 PHE A N 1
ATOM 1653 C CA . PHE A 1 223 ? -2.363 2.328 -14.310 1.00 83.81 223 PHE A CA 1
ATOM 1654 C C . PHE A 1 223 ? -3.504 2.466 -15.329 1.00 83.81 223 PHE A C 1
ATOM 1656 O O . PHE A 1 223 ? -3.458 1.844 -16.392 1.00 83.81 223 PHE A O 1
ATOM 1663 N N . TYR A 1 224 ? -4.490 3.329 -15.071 1.00 82.62 224 TYR A N 1
ATOM 1664 C CA . TYR A 1 224 ? -5.595 3.587 -15.995 1.00 82.62 224 TYR A CA 1
ATOM 1665 C C . TYR A 1 224 ? -5.103 4.107 -17.350 1.00 82.62 224 TYR A C 1
ATOM 1667 O O . TYR A 1 224 ? -5.563 3.668 -18.412 1.00 82.62 224 TYR A O 1
ATOM 1675 N N . ARG A 1 225 ? -4.134 5.033 -17.331 1.00 76.94 225 ARG A N 1
ATOM 1676 C CA . ARG A 1 225 ? -3.488 5.537 -18.549 1.00 76.94 225 ARG A CA 1
ATOM 1677 C C . ARG A 1 225 ? -2.711 4.430 -19.258 1.00 76.94 225 ARG A C 1
ATOM 1679 O O . ARG A 1 225 ? -2.888 4.277 -20.466 1.00 76.94 225 ARG A O 1
ATOM 1686 N N . GLY A 1 226 ? -1.926 3.637 -18.523 1.00 71.69 226 GLY A N 1
ATOM 1687 C CA . GLY A 1 226 ? -1.198 2.487 -19.071 1.00 71.69 226 GLY A CA 1
ATOM 1688 C C . GLY A 1 226 ? -2.125 1.492 -19.780 1.00 71.69 226 GLY A C 1
ATOM 1689 O O . GLY A 1 226 ? -1.903 1.146 -20.941 1.00 71.69 226 GLY A O 1
ATOM 1690 N N . ALA A 1 227 ? -3.238 1.125 -19.140 1.00 72.50 227 ALA A N 1
ATOM 1691 C CA . ALA A 1 227 ? -4.227 0.203 -19.695 1.00 72.50 227 ALA A CA 1
ATOM 1692 C C . ALA A 1 227 ? -4.926 0.745 -20.958 1.00 72.50 227 ALA A C 1
ATOM 1694 O O . ALA A 1 227 ? -5.208 -0.017 -21.885 1.00 72.50 227 ALA A O 1
ATOM 1695 N N . ARG A 1 228 ? -5.212 2.055 -21.029 1.00 68.94 228 ARG A N 1
ATOM 1696 C CA . ARG A 1 228 ? -5.793 2.683 -22.233 1.00 68.94 228 ARG A CA 1
ATOM 1697 C C . ARG A 1 228 ? -4.826 2.694 -23.417 1.00 68.94 228 ARG A C 1
ATOM 1699 O O . ARG A 1 228 ? -5.274 2.539 -24.552 1.00 68.94 228 ARG A O 1
ATOM 1706 N N . VAL A 1 229 ? -3.530 2.886 -23.170 1.00 63.62 229 VAL A N 1
ATOM 1707 C CA . VAL A 1 229 ? -2.505 2.887 -24.227 1.00 63.62 229 VAL A CA 1
ATOM 1708 C C . VAL A 1 229 ? -2.329 1.488 -24.812 1.00 63.62 229 VAL A C 1
ATOM 1710 O O . VAL A 1 229 ? -2.375 1.351 -26.034 1.00 63.62 229 VAL A O 1
ATOM 1713 N N . GLY A 1 230 ? -2.251 0.451 -23.969 1.00 60.38 230 GLY A N 1
ATOM 1714 C CA . GLY A 1 230 ? -2.142 -0.939 -24.431 1.00 60.38 230 GLY A CA 1
ATOM 1715 C C . GLY A 1 230 ? -3.279 -1.361 -25.373 1.00 60.38 230 GLY A C 1
ATOM 1716 O O . GLY A 1 230 ? -3.042 -2.046 -26.363 1.00 60.38 230 GLY A O 1
ATOM 1717 N N . ARG A 1 231 ? -4.508 -0.868 -25.147 1.00 58.06 231 ARG A N 1
ATOM 1718 C CA . ARG A 1 231 ? -5.649 -1.126 -26.048 1.00 58.06 231 ARG A CA 1
ATOM 1719 C C . ARG A 1 231 ? -5.563 -0.403 -27.393 1.00 58.06 231 ARG A C 1
ATOM 1721 O O . ARG A 1 231 ? -6.095 -0.910 -28.371 1.00 58.06 231 ARG A O 1
ATOM 1728 N N . ARG A 1 232 ? -4.946 0.783 -27.448 1.00 53.88 232 ARG A N 1
ATOM 1729 C CA . ARG A 1 232 ? -4.816 1.564 -28.692 1.00 53.88 232 ARG A CA 1
ATOM 1730 C C . ARG A 1 232 ? -3.669 1.067 -29.575 1.00 53.88 232 ARG A C 1
ATOM 1732 O O . ARG A 1 232 ? -3.817 1.099 -30.787 1.00 53.88 232 ARG A O 1
ATOM 1739 N N . GLY A 1 233 ? -2.575 0.580 -28.983 1.00 47.78 233 GLY A N 1
ATOM 1740 C CA . GLY A 1 233 ? -1.456 -0.018 -29.727 1.00 47.78 233 GLY A CA 1
ATOM 1741 C C . GLY A 1 233 ? -1.788 -1.381 -30.348 1.00 47.78 233 GLY A C 1
ATOM 1742 O O . GLY A 1 233 ? -1.327 -1.680 -31.439 1.00 47.78 233 GLY A O 1
ATOM 1743 N N . ALA A 1 234 ? -2.656 -2.172 -29.709 1.00 45.31 234 ALA A N 1
ATOM 1744 C CA . ALA A 1 234 ? -3.117 -3.457 -30.247 1.00 45.31 234 ALA A CA 1
ATOM 1745 C C . ALA A 1 234 ? -4.144 -3.331 -31.395 1.00 45.31 234 ALA A C 1
ATOM 1747 O O . ALA A 1 234 ? -4.488 -4.330 -32.017 1.00 45.31 234 ALA A O 1
ATOM 1748 N N . GLY A 1 235 ? -4.661 -2.123 -31.659 1.00 37.09 235 GLY A N 1
ATOM 1749 C CA . GLY A 1 235 ? -5.689 -1.860 -32.674 1.00 37.09 235 GLY A CA 1
ATOM 1750 C C . GLY A 1 235 ? -5.167 -1.293 -33.996 1.00 37.09 235 GLY A C 1
ATOM 1751 O O . GLY A 1 235 ? -5.969 -0.964 -34.863 1.00 37.09 235 GLY A O 1
ATOM 1752 N N . GLY A 1 236 ? -3.854 -1.142 -34.162 1.00 36.78 236 GLY A N 1
ATOM 1753 C CA . GLY A 1 236 ? -3.294 -0.582 -35.385 1.00 36.78 236 GLY A CA 1
ATOM 1754 C C . GLY A 1 236 ? -1.806 -0.833 -35.474 1.00 36.78 236 GLY A C 1
ATOM 1755 O O . GLY A 1 236 ? -1.052 0.003 -35.008 1.00 36.78 236 GLY A O 1
ATOM 1756 N N . VAL A 1 237 ? -1.434 -1.987 -36.031 1.00 35.75 237 VAL A N 1
ATOM 1757 C CA . VAL A 1 237 ? -0.198 -2.280 -36.776 1.00 35.75 237 VAL A CA 1
ATOM 1758 C C . VAL A 1 237 ? -0.348 -3.725 -37.283 1.00 35.75 237 VAL A C 1
ATOM 1760 O O . VAL A 1 237 ? -0.168 -4.683 -36.536 1.00 35.75 237 VAL A O 1
ATOM 1763 N N . HIS A 1 238 ? -0.714 -3.885 -38.557 1.00 33.03 238 HIS A N 1
ATOM 1764 C CA . HIS A 1 238 ? -0.342 -5.075 -39.321 1.00 33.03 238 HIS A CA 1
ATOM 1765 C C . HIS A 1 238 ? 1.121 -4.868 -39.724 1.00 33.03 238 HIS A C 1
ATOM 1767 O O . HIS A 1 238 ? 1.394 -4.111 -40.651 1.00 33.03 238 HIS A O 1
ATOM 1773 N N . HIS A 1 239 ? 2.058 -5.482 -39.002 1.00 35.97 239 HIS A N 1
ATOM 1774 C CA . HIS A 1 239 ? 3.420 -5.656 -39.498 1.00 35.97 239 HIS A CA 1
ATOM 1775 C C . HIS A 1 239 ? 3.556 -7.103 -39.972 1.00 35.97 239 HIS A C 1
ATOM 1777 O O . HIS A 1 239 ? 3.484 -8.040 -39.177 1.00 35.97 239 HIS A O 1
ATOM 1783 N N . GLU A 1 240 ? 3.706 -7.275 -41.285 1.00 34.59 240 GLU A N 1
ATOM 1784 C CA . GLU A 1 240 ? 4.228 -8.507 -41.864 1.00 34.59 240 GLU A CA 1
ATOM 1785 C C . GLU A 1 240 ? 5.666 -8.715 -41.370 1.00 34.59 240 GLU A C 1
ATOM 1787 O O . GLU A 1 240 ? 6.491 -7.804 -41.441 1.00 34.59 240 GLU A O 1
ATOM 1792 N N . GLY A 1 241 ? 5.956 -9.917 -40.868 1.00 32.81 241 GLY A N 1
ATOM 1793 C CA . GLY A 1 241 ? 7.312 -10.360 -40.540 1.00 32.81 241 GLY A CA 1
ATOM 1794 C C . GLY A 1 241 ? 7.688 -10.244 -39.061 1.00 32.81 241 GLY A C 1
ATOM 1795 O O . GLY A 1 241 ? 8.315 -9.280 -38.640 1.00 32.81 241 GLY A O 1
ATOM 1796 N N . GLY A 1 242 ? 7.380 -11.287 -38.284 1.00 28.83 242 GLY A N 1
ATOM 1797 C CA . GLY A 1 242 ? 7.943 -11.490 -36.946 1.00 28.83 242 GLY A CA 1
ATOM 1798 C C . GLY A 1 242 ? 6.889 -11.839 -35.905 1.00 28.83 242 GLY A C 1
ATOM 1799 O O . GLY A 1 242 ? 6.246 -10.968 -35.331 1.00 28.83 242 GLY A O 1
ATOM 1800 N N . SER A 1 243 ? 6.726 -13.135 -35.640 1.00 29.89 243 SER A N 1
ATOM 1801 C CA . SER A 1 243 ? 5.868 -13.672 -34.581 1.00 29.89 243 SER A CA 1
ATOM 1802 C C . SER A 1 243 ? 6.345 -13.218 -33.190 1.00 29.89 243 SER A C 1
ATOM 1804 O O . SER A 1 243 ? 7.038 -13.959 -32.491 1.00 29.89 243 SER A O 1
ATOM 1806 N N . VAL A 1 244 ? 5.935 -12.025 -32.752 1.00 33.84 244 VAL A N 1
ATOM 1807 C CA . VAL A 1 244 ? 5.928 -11.644 -31.335 1.00 33.84 244 VAL A CA 1
ATOM 1808 C C . VAL A 1 244 ? 4.649 -12.212 -30.727 1.00 33.84 244 VAL A C 1
ATOM 1810 O O . VAL A 1 244 ? 3.530 -11.825 -31.056 1.00 33.84 244 VAL A O 1
ATOM 1813 N N . ARG A 1 245 ? 4.836 -13.232 -29.893 1.00 32.97 245 ARG A N 1
ATOM 1814 C CA . ARG A 1 245 ? 3.804 -14.078 -29.284 1.00 32.97 245 ARG A CA 1
ATOM 1815 C C . ARG A 1 245 ? 2.751 -13.232 -28.547 1.00 32.97 245 ARG A C 1
ATOM 1817 O O . ARG A 1 245 ? 3.009 -12.686 -27.479 1.00 32.97 245 ARG A O 1
ATOM 1824 N N . GLY A 1 246 ? 1.536 -13.189 -29.091 1.00 28.92 246 GLY A N 1
ATOM 1825 C CA . GLY A 1 246 ? 0.377 -12.455 -28.570 1.00 28.92 246 GLY A CA 1
ATOM 1826 C C . GLY A 1 246 ? -0.256 -13.000 -27.279 1.00 28.92 246 GLY A C 1
ATOM 1827 O O . GLY A 1 246 ? -1.475 -13.137 -27.224 1.00 28.92 246 GLY A O 1
ATOM 1828 N N . SER A 1 247 ? 0.526 -13.285 -26.230 1.00 33.34 247 SER A N 1
ATOM 1829 C CA . SER A 1 247 ? -0.022 -13.626 -24.898 1.00 33.34 247 SER A CA 1
ATOM 1830 C C . SER A 1 247 ? -0.084 -12.433 -23.927 1.00 33.34 247 SER A C 1
ATOM 1832 O O . SER A 1 247 ? -0.962 -12.382 -23.066 1.00 33.34 247 SER A O 1
ATOM 1834 N N . GLU A 1 248 ? 0.746 -11.399 -24.125 1.00 43.75 248 GLU A N 1
ATOM 1835 C CA . GLU A 1 248 ? 0.833 -10.252 -23.202 1.00 43.75 248 GLU A CA 1
ATOM 1836 C C . GLU A 1 248 ? -0.424 -9.361 -23.193 1.00 43.75 248 GLU A C 1
ATOM 1838 O O . GLU A 1 248 ? -0.799 -8.816 -22.152 1.00 43.75 248 GLU A O 1
ATOM 1843 N N . GLY A 1 249 ? -1.133 -9.244 -24.322 1.00 49.59 249 GLY A N 1
ATOM 1844 C CA . GLY A 1 249 ? -2.316 -8.379 -24.433 1.00 49.59 249 GLY A CA 1
ATOM 1845 C C . GLY A 1 249 ? -3.535 -8.880 -23.645 1.00 49.59 249 GLY A C 1
ATOM 1846 O O . GLY A 1 249 ? -4.285 -8.084 -23.073 1.00 49.59 249 GLY A O 1
ATOM 1847 N N . SER A 1 250 ? -3.723 -10.202 -23.573 1.00 52.94 250 SER A N 1
ATOM 1848 C CA . SER A 1 250 ? -4.841 -10.838 -22.858 1.00 52.94 250 SER A CA 1
ATOM 1849 C C . SER A 1 250 ? -4.594 -10.860 -21.350 1.00 52.94 250 SER A C 1
ATOM 1851 O O . SER A 1 250 ? -5.490 -10.536 -20.560 1.00 52.94 250 SER A O 1
ATOM 1853 N N . ASP A 1 251 ? -3.372 -11.206 -20.948 1.00 65.69 251 ASP A N 1
ATOM 1854 C CA . ASP A 1 251 ? -3.054 -11.455 -19.546 1.00 65.69 251 ASP A CA 1
ATOM 1855 C C . ASP A 1 251 ? -2.763 -10.158 -18.789 1.00 65.69 251 ASP A C 1
ATOM 1857 O O . ASP A 1 251 ? -3.285 -9.976 -17.687 1.00 65.69 251 ASP A O 1
ATOM 1861 N N . GLY A 1 252 ? -2.120 -9.168 -19.422 1.00 67.31 252 GLY A N 1
ATOM 1862 C CA . GLY A 1 252 ? -1.974 -7.826 -18.847 1.00 67.31 252 GLY A CA 1
ATOM 1863 C C . GLY A 1 252 ? -3.322 -7.146 -18.568 1.00 67.31 252 GLY A C 1
ATOM 1864 O O . GLY A 1 252 ? -3.533 -6.568 -17.498 1.00 67.31 252 GLY A O 1
ATOM 1865 N N . ALA A 1 253 ? -4.294 -7.281 -19.478 1.00 72.25 253 ALA A N 1
ATOM 1866 C CA . ALA A 1 253 ? -5.639 -6.732 -19.291 1.00 72.25 253 ALA A CA 1
ATOM 1867 C C . ALA A 1 253 ? -6.435 -7.447 -18.183 1.00 72.25 253 ALA A C 1
ATOM 1869 O O . ALA A 1 253 ? -7.267 -6.827 -17.511 1.00 72.25 253 ALA A O 1
ATOM 1870 N N . LYS A 1 254 ? -6.222 -8.754 -17.979 1.00 81.12 254 LYS A N 1
ATOM 1871 C CA . LYS A 1 254 ? -6.796 -9.493 -16.840 1.00 81.12 254 LYS A CA 1
ATOM 1872 C C . LYS A 1 254 ? -6.168 -9.031 -15.524 1.00 81.12 254 LYS A C 1
ATOM 1874 O O . LYS A 1 254 ? -6.912 -8.756 -14.587 1.00 81.12 254 LYS A O 1
ATOM 1879 N N . THR A 1 255 ? -4.846 -8.887 -15.460 1.00 83.44 255 THR A N 1
ATOM 1880 C CA . THR A 1 255 ? -4.135 -8.465 -14.241 1.00 83.44 255 THR A CA 1
ATOM 1881 C C . THR A 1 255 ? -4.506 -7.042 -13.826 1.00 83.44 255 THR A C 1
ATOM 1883 O O . THR A 1 255 ? -4.822 -6.824 -12.658 1.00 83.44 255 THR A O 1
ATOM 1886 N N . TRP A 1 256 ? -4.617 -6.102 -14.772 1.00 83.50 256 TRP A N 1
ATOM 1887 C CA . TRP A 1 256 ? -5.125 -4.752 -14.487 1.00 83.50 256 TRP A CA 1
ATOM 1888 C C . TRP A 1 256 ? -6.554 -4.766 -13.929 1.00 83.50 256 TRP A C 1
ATOM 1890 O O . TRP A 1 256 ? -6.837 -4.096 -12.942 1.00 83.50 256 TRP A O 1
ATOM 1900 N N . ARG A 1 257 ? -7.468 -5.548 -14.523 1.00 87.69 257 ARG A N 1
ATOM 1901 C CA . ARG A 1 257 ? -8.848 -5.655 -14.014 1.00 87.69 257 ARG A CA 1
ATOM 1902 C C . ARG A 1 257 ? -8.893 -6.201 -12.589 1.00 87.69 257 ARG A C 1
ATOM 1904 O O . ARG A 1 257 ? -9.677 -5.703 -11.788 1.00 87.69 257 ARG A O 1
ATOM 1911 N N . LYS A 1 258 ? -8.042 -7.184 -12.271 1.00 91.12 258 LYS A N 1
ATOM 1912 C CA . LYS A 1 258 ? -7.888 -7.693 -10.900 1.00 91.12 258 LYS A CA 1
ATOM 1913 C C . LYS A 1 258 ? -7.412 -6.584 -9.961 1.00 91.12 258 LYS A C 1
ATOM 1915 O O . LYS A 1 258 ? -8.027 -6.392 -8.919 1.00 91.12 258 LYS A O 1
ATOM 1920 N N . HIS A 1 259 ? -6.382 -5.831 -10.348 1.00 91.56 259 HIS A N 1
ATOM 1921 C CA . HIS A 1 259 ? -5.889 -4.704 -9.557 1.00 91.56 259 HIS A CA 1
ATOM 1922 C C . HIS A 1 259 ? -6.973 -3.658 -9.302 1.00 91.56 259 HIS A C 1
ATOM 1924 O O . HIS A 1 259 ? -7.255 -3.362 -8.148 1.00 91.56 259 HIS A O 1
ATOM 1930 N N . ALA A 1 260 ? -7.652 -3.184 -10.348 1.00 91.00 260 ALA A N 1
ATOM 1931 C CA . ALA A 1 260 ? -8.718 -2.197 -10.214 1.00 91.00 260 ALA A CA 1
ATOM 1932 C C . ALA A 1 260 ? -9.859 -2.685 -9.299 1.00 91.00 260 ALA A C 1
ATOM 1934 O O . ALA A 1 260 ? -10.386 -1.909 -8.501 1.00 91.00 260 ALA A O 1
ATOM 1935 N N . ALA A 1 261 ? -10.225 -3.972 -9.378 1.00 94.12 261 ALA A N 1
ATOM 1936 C CA . ALA A 1 261 ? -11.234 -4.565 -8.503 1.00 94.12 261 ALA A CA 1
ATOM 1937 C C . ALA A 1 261 ? -10.783 -4.577 -7.033 1.00 94.12 261 ALA A C 1
ATOM 1939 O O . ALA A 1 261 ? -11.529 -4.129 -6.163 1.00 94.12 261 ALA A O 1
ATOM 1940 N N . PHE A 1 262 ? -9.558 -5.034 -6.753 1.00 96.19 262 PHE A N 1
ATOM 1941 C CA . PHE A 1 262 ? -9.022 -5.055 -5.391 1.00 96.19 262 PHE A CA 1
ATOM 1942 C C . PHE A 1 262 ? -8.786 -3.654 -4.827 1.00 96.19 262 PHE A C 1
ATOM 1944 O O . PHE A 1 262 ? -9.116 -3.423 -3.669 1.00 96.19 262 PHE A O 1
ATOM 1951 N N . ALA A 1 263 ? -8.285 -2.711 -5.627 1.00 94.12 263 ALA A N 1
ATOM 1952 C CA . ALA A 1 263 ? -8.082 -1.323 -5.217 1.00 94.12 263 ALA A CA 1
ATOM 1953 C C . ALA A 1 263 ? -9.414 -0.636 -4.880 1.00 94.12 263 ALA A C 1
ATOM 1955 O O . ALA A 1 263 ? -9.531 0.025 -3.848 1.00 94.12 263 ALA A O 1
ATOM 1956 N N . SER A 1 264 ? -10.448 -0.863 -5.698 1.00 93.56 264 SER A N 1
ATOM 1957 C CA . SER A 1 264 ? -11.800 -0.354 -5.430 1.00 93.56 264 SER A CA 1
ATOM 1958 C C . SER A 1 264 ? -12.392 -0.968 -4.160 1.00 93.56 264 SER A C 1
ATOM 1960 O O . SER A 1 264 ? -12.952 -0.248 -3.335 1.00 93.56 264 SER A O 1
ATOM 1962 N N . ALA A 1 265 ? -12.238 -2.283 -3.971 1.00 95.69 265 ALA A N 1
ATOM 1963 C CA . ALA A 1 265 ? -12.694 -2.971 -2.766 1.00 95.69 265 ALA A CA 1
ATOM 1964 C C . ALA A 1 265 ? -11.950 -2.482 -1.512 1.00 95.69 265 ALA A C 1
ATOM 1966 O O . ALA A 1 265 ? -12.585 -2.229 -0.493 1.00 95.69 265 ALA A O 1
ATOM 1967 N N . ALA A 1 266 ? -10.634 -2.274 -1.599 1.00 93.81 266 ALA A N 1
ATOM 1968 C CA . ALA A 1 266 ? -9.836 -1.717 -0.513 1.00 93.81 266 ALA A CA 1
ATOM 1969 C C . ALA A 1 266 ? -10.307 -0.304 -0.149 1.00 93.81 266 ALA A C 1
ATOM 1971 O O . ALA A 1 266 ? -10.578 -0.032 1.017 1.00 93.81 266 ALA A O 1
ATOM 1972 N N . GLY A 1 267 ? -10.488 0.579 -1.137 1.00 90.25 267 GLY A N 1
ATOM 1973 C CA . GLY A 1 267 ? -11.035 1.918 -0.906 1.00 90.25 267 GLY A CA 1
ATOM 1974 C C . GLY A 1 267 ? -12.427 1.883 -0.264 1.00 90.25 267 GLY A C 1
ATOM 1975 O O . GLY A 1 267 ? -12.691 2.633 0.675 1.00 90.25 267 GLY A O 1
ATOM 1976 N N . PHE A 1 268 ? -13.294 0.972 -0.715 1.00 92.75 268 PHE A N 1
ATOM 1977 C CA . PHE A 1 268 ? -14.612 0.763 -0.120 1.00 92.75 268 PHE A CA 1
ATOM 1978 C C . PHE A 1 268 ? -14.521 0.328 1.346 1.00 92.75 268 PHE A C 1
ATOM 1980 O O . PHE A 1 268 ? -15.125 0.980 2.192 1.00 92.75 268 PHE A O 1
ATOM 1987 N N . PHE A 1 269 ? -13.765 -0.730 1.665 1.00 91.56 269 PHE A N 1
ATOM 1988 C CA . PHE A 1 269 ? -13.661 -1.238 3.038 1.00 91.56 269 PHE A CA 1
ATOM 1989 C C . PHE A 1 269 ? -12.999 -0.235 3.985 1.00 91.56 269 PHE A C 1
ATOM 1991 O O . PHE A 1 269 ? -13.428 -0.119 5.130 1.00 91.56 269 PHE A O 1
ATOM 1998 N N . PHE A 1 270 ? -12.033 0.539 3.486 1.00 87.06 270 PHE A N 1
ATOM 1999 C CA . PHE A 1 270 ? -11.414 1.630 4.233 1.00 87.06 270 PHE A CA 1
ATOM 2000 C C . PHE A 1 270 ? -12.443 2.694 4.649 1.00 87.06 270 PHE A C 1
ATOM 2002 O O . PHE A 1 270 ? -12.539 3.059 5.817 1.00 87.06 270 PHE A O 1
ATOM 2009 N N . VAL A 1 271 ? -13.265 3.166 3.704 1.00 83.94 271 VAL A N 1
ATOM 2010 C CA . VAL A 1 271 ? -14.331 4.141 3.998 1.00 83.94 271 VAL A CA 1
ATOM 2011 C C . VAL A 1 271 ? -15.426 3.517 4.864 1.00 83.94 271 VAL A C 1
ATOM 2013 O O . VAL A 1 271 ? -15.937 4.161 5.780 1.00 83.94 271 VAL A O 1
ATOM 2016 N N . ALA A 1 272 ? -15.791 2.265 4.587 1.00 86.31 272 ALA A N 1
ATOM 2017 C CA . ALA A 1 272 ? -16.824 1.546 5.315 1.00 86.31 272 ALA A CA 1
ATOM 2018 C C . ALA A 1 272 ? -16.469 1.386 6.798 1.00 86.31 272 ALA A C 1
ATOM 2020 O O . ALA A 1 272 ? -17.368 1.515 7.623 1.00 86.31 272 ALA A O 1
ATOM 2021 N N . GLU A 1 273 ? -15.199 1.147 7.149 1.00 82.94 273 GLU A N 1
ATOM 2022 C CA . GLU A 1 273 ? -14.758 1.056 8.551 1.00 82.94 273 GLU A CA 1
ATOM 2023 C C . GLU A 1 273 ? -15.064 2.347 9.321 1.00 82.94 273 GLU A C 1
ATOM 2025 O O . GLU A 1 273 ? -15.520 2.301 10.459 1.00 82.94 273 GLU A O 1
ATOM 2030 N N . GLU A 1 274 ? -14.874 3.506 8.696 1.00 77.75 274 GLU A N 1
ATOM 2031 C CA . GLU A 1 274 ? -15.116 4.799 9.344 1.00 77.75 274 GLU A CA 1
ATOM 2032 C C . GLU A 1 274 ? -16.617 5.134 9.421 1.00 77.75 274 GLU A C 1
ATOM 2034 O O . GLU A 1 274 ? -17.091 5.741 10.387 1.00 77.75 274 GLU A O 1
ATOM 2039 N N . VAL A 1 275 ? -17.407 4.718 8.424 1.00 78.25 275 VAL A N 1
ATOM 2040 C CA . VAL A 1 275 ? -18.865 4.937 8.413 1.00 78.25 275 VAL A CA 1
ATOM 2041 C C . VAL A 1 275 ? -19.574 3.975 9.368 1.00 78.25 275 VAL A C 1
ATOM 2043 O O . VAL A 1 275 ? -20.409 4.410 10.169 1.00 78.25 275 VAL A O 1
ATOM 2046 N N . TRP A 1 276 ? -19.208 2.694 9.329 1.00 80.00 276 TRP A N 1
ATOM 2047 C CA . TRP A 1 276 ? -19.773 1.600 10.120 1.00 80.00 276 TRP A CA 1
ATOM 2048 C C . TRP A 1 276 ? -18.692 0.903 10.954 1.00 80.00 276 TRP A C 1
ATOM 2050 O O . TRP A 1 276 ? -18.451 -0.292 10.787 1.00 80.00 276 TRP A O 1
ATOM 2060 N N . PRO A 1 277 ? -18.101 1.604 11.933 1.00 74.06 277 PRO A N 1
ATOM 2061 C CA . PRO A 1 277 ? -17.074 1.042 12.803 1.00 74.06 277 PRO A CA 1
ATOM 2062 C C . PRO A 1 277 ? -17.584 -0.132 13.642 1.00 74.06 277 PRO A C 1
ATOM 2064 O O . PRO A 1 277 ? -16.790 -0.842 14.255 1.00 74.06 277 PRO A O 1
ATOM 2067 N N . ASP A 1 278 ? -18.910 -0.308 13.702 1.00 75.31 278 ASP A N 1
ATOM 2068 C CA . ASP A 1 278 ? -19.612 -1.398 14.371 1.00 75.31 278 ASP A CA 1
ATOM 2069 C C . ASP A 1 278 ? -19.768 -2.674 13.565 1.00 75.31 278 ASP A C 1
ATOM 2071 O O . ASP A 1 278 ? -20.141 -3.708 14.128 1.00 75.31 278 ASP A O 1
ATOM 2075 N N . PHE A 1 279 ? -19.474 -2.623 12.271 1.00 79.81 279 PHE A N 1
ATOM 2076 C CA . PHE A 1 279 ? -19.551 -3.798 11.432 1.00 79.81 279 PHE A CA 1
ATOM 2077 C C . PHE A 1 279 ? -18.274 -4.635 11.597 1.00 79.81 279 PHE A C 1
ATOM 2079 O O . PHE A 1 279 ? -17.169 -4.123 11.392 1.00 79.81 279 PHE A O 1
ATOM 2086 N N . PRO A 1 280 ? -18.397 -5.917 11.982 1.00 80.94 280 PRO A N 1
ATOM 2087 C CA . PRO A 1 280 ? -17.235 -6.742 12.271 1.00 80.94 280 PRO A CA 1
ATOM 2088 C C . PRO A 1 280 ? -16.413 -6.986 11.004 1.00 80.94 280 PRO A C 1
ATOM 2090 O O . PRO A 1 280 ? -16.959 -7.111 9.908 1.00 80.94 280 PRO A O 1
ATOM 2093 N N . LEU A 1 281 ? -15.097 -7.123 11.171 1.00 87.06 281 LEU A N 1
ATOM 2094 C CA . LEU A 1 281 ? -14.167 -7.571 10.125 1.00 87.06 281 LEU A CA 1
ATOM 2095 C C . LEU A 1 281 ? -13.989 -6.624 8.925 1.00 87.06 281 LEU A C 1
ATOM 2097 O O . LEU A 1 281 ? -13.269 -6.994 7.997 1.00 87.06 281 LEU A O 1
ATOM 2101 N N . LEU A 1 282 ? -14.552 -5.407 8.925 1.00 89.12 282 LEU A N 1
ATOM 2102 C CA . LEU A 1 282 ? -14.283 -4.434 7.851 1.00 89.12 282 LEU A CA 1
ATOM 2103 C C . LEU A 1 282 ? -12.789 -4.138 7.720 1.00 89.12 282 LEU A C 1
ATOM 2105 O O . LEU A 1 282 ? -12.255 -4.136 6.614 1.00 89.12 282 LEU A O 1
ATOM 2109 N N . HIS A 1 283 ? -12.108 -3.980 8.855 1.00 90.25 283 HIS A N 1
ATOM 2110 C CA . HIS A 1 283 ? -10.670 -3.740 8.894 1.00 90.25 283 HIS A CA 1
ATOM 2111 C C . HIS A 1 283 ? -9.872 -4.927 8.323 1.00 90.25 283 HIS A C 1
ATOM 2113 O O . HIS A 1 283 ? -8.982 -4.761 7.491 1.00 90.25 283 HIS A O 1
ATOM 2119 N N . ALA A 1 284 ? -10.254 -6.157 8.679 1.00 91.69 284 ALA A N 1
ATOM 2120 C CA . ALA A 1 284 ? -9.637 -7.361 8.132 1.00 91.69 284 ALA A CA 1
ATOM 2121 C C . ALA A 1 284 ? -9.868 -7.492 6.614 1.00 91.69 284 ALA A C 1
ATOM 2123 O O . ALA A 1 284 ? -8.958 -7.885 5.882 1.00 91.69 284 ALA A O 1
ATOM 2124 N N . ALA A 1 285 ? -11.065 -7.147 6.130 1.00 93.44 285 ALA A N 1
ATOM 2125 C CA . ALA A 1 285 ? -11.381 -7.133 4.705 1.00 93.44 285 ALA A CA 1
ATOM 2126 C C . ALA A 1 285 ? -10.571 -6.063 3.956 1.00 93.44 285 ALA A C 1
ATOM 2128 O O . ALA A 1 285 ? -10.061 -6.330 2.860 1.00 93.44 285 ALA A O 1
ATOM 2129 N N . TRP A 1 286 ? -10.387 -4.888 4.566 1.00 93.94 286 TRP A N 1
ATOM 2130 C CA . TRP A 1 286 ? -9.500 -3.844 4.061 1.00 93.94 286 TRP A CA 1
ATOM 2131 C C . TRP A 1 286 ? -8.055 -4.345 3.933 1.00 93.94 286 TRP A C 1
ATOM 2133 O O . TRP A 1 286 ? -7.469 -4.200 2.861 1.00 93.94 286 TRP A O 1
ATOM 2143 N N . HIS A 1 287 ? -7.506 -5.026 4.946 1.00 93.94 287 HIS A N 1
ATOM 2144 C CA . HIS A 1 287 ? -6.161 -5.607 4.862 1.00 93.94 287 HIS A CA 1
ATOM 2145 C C . HIS A 1 287 ? -5.993 -6.557 3.672 1.00 93.94 287 HIS A C 1
ATOM 2147 O O . HIS A 1 287 ? -5.050 -6.425 2.890 1.00 93.94 287 HIS A O 1
ATOM 2153 N N . VAL A 1 288 ? -6.915 -7.513 3.517 1.00 95.75 288 VAL A N 1
ATOM 2154 C CA . VAL A 1 288 ? -6.837 -8.526 2.454 1.00 95.75 288 VAL A CA 1
ATOM 2155 C C . VAL A 1 288 ? -6.926 -7.879 1.077 1.00 95.75 288 VAL A C 1
ATOM 2157 O O . VAL A 1 288 ? -6.105 -8.158 0.201 1.00 95.75 288 VAL A O 1
ATOM 2160 N N . THR A 1 289 ? -7.912 -7.005 0.877 1.00 96.69 289 THR A N 1
ATOM 2161 C CA . THR A 1 289 ? -8.128 -6.348 -0.417 1.00 96.69 289 THR A CA 1
ATOM 2162 C C . THR A 1 289 ? -7.023 -5.347 -0.740 1.00 96.69 289 THR A C 1
ATOM 2164 O O . THR A 1 289 ? -6.557 -5.317 -1.877 1.00 96.69 289 THR A O 1
ATOM 2167 N N . GLY A 1 290 ? -6.524 -4.605 0.252 1.00 95.69 290 GLY A N 1
ATOM 2168 C CA . GLY A 1 290 ? -5.387 -3.697 0.112 1.00 95.69 290 GLY A CA 1
ATOM 2169 C C . GLY A 1 290 ? -4.102 -4.432 -0.262 1.00 95.69 290 GLY A C 1
ATOM 2170 O O . GLY A 1 290 ? -3.439 -4.063 -1.231 1.00 95.69 290 GLY A O 1
ATOM 2171 N N . ALA A 1 291 ? -3.773 -5.528 0.425 1.00 96.12 291 ALA A N 1
ATOM 2172 C CA . ALA A 1 291 ? -2.606 -6.336 0.081 1.00 96.12 291 ALA A CA 1
ATOM 2173 C C . ALA A 1 291 ? -2.732 -6.972 -1.316 1.00 96.12 291 ALA A C 1
ATOM 2175 O O . ALA A 1 291 ? -1.769 -6.972 -2.084 1.00 96.12 291 ALA A O 1
ATOM 2176 N N . ALA A 1 292 ? -3.922 -7.453 -1.688 1.00 96.19 292 ALA A N 1
ATOM 2177 C CA . ALA A 1 292 ? -4.180 -7.969 -3.032 1.00 96.19 292 ALA A CA 1
ATOM 2178 C C . ALA A 1 292 ? -4.040 -6.878 -4.111 1.00 96.19 292 ALA A C 1
ATOM 2180 O O . ALA A 1 292 ? -3.467 -7.137 -5.176 1.00 96.19 292 ALA A O 1
ATOM 2181 N N . ALA A 1 293 ? -4.497 -5.651 -3.837 1.00 95.75 293 ALA A N 1
ATOM 2182 C CA . ALA A 1 293 ? -4.302 -4.499 -4.716 1.00 95.75 293 ALA A CA 1
ATOM 2183 C C . ALA A 1 293 ? -2.809 -4.192 -4.894 1.00 95.75 293 ALA A C 1
ATOM 2185 O O . ALA A 1 293 ? -2.347 -4.051 -6.028 1.00 95.75 293 ALA A O 1
ATOM 2186 N N . MET A 1 294 ? -2.031 -4.196 -3.806 1.00 95.38 294 MET A N 1
ATOM 2187 C CA . MET A 1 294 ? -0.579 -4.002 -3.864 1.00 95.38 294 MET A CA 1
ATOM 2188 C C . MET A 1 294 ? 0.113 -5.102 -4.673 1.00 95.38 294 MET A C 1
ATOM 2190 O O . MET A 1 294 ? 0.900 -4.793 -5.562 1.00 95.38 294 MET A O 1
ATOM 2194 N N . TYR A 1 295 ? -0.207 -6.377 -4.441 1.00 94.19 295 TYR A N 1
ATOM 2195 C CA . TYR A 1 295 ? 0.386 -7.501 -5.176 1.00 94.19 295 TYR A CA 1
ATOM 2196 C C . TYR A 1 295 ? 0.066 -7.480 -6.679 1.00 94.19 295 TYR A C 1
ATOM 2198 O O . TYR A 1 295 ? 0.921 -7.698 -7.543 1.00 94.19 295 TYR A O 1
ATOM 2206 N N . THR A 1 296 ? -1.189 -7.209 -7.025 1.00 91.88 296 THR A N 1
ATOM 2207 C CA . THR A 1 296 ? -1.594 -7.106 -8.432 1.00 91.88 296 THR A CA 1
ATOM 2208 C C . THR A 1 296 ? -1.013 -5.855 -9.089 1.00 91.88 296 THR A C 1
ATOM 2210 O O . THR A 1 296 ? -0.622 -5.917 -10.254 1.00 91.88 296 THR A O 1
ATOM 2213 N N . GLY A 1 297 ? -0.862 -4.757 -8.341 1.00 90.38 297 GLY A N 1
ATOM 2214 C CA . GLY A 1 297 ? -0.215 -3.524 -8.788 1.00 90.38 297 GLY A CA 1
ATOM 2215 C C . GLY A 1 297 ? 1.277 -3.712 -9.054 1.00 90.38 297 GLY A C 1
ATOM 2216 O O . GLY A 1 297 ? 1.761 -3.334 -10.118 1.00 90.38 297 GLY A O 1
ATOM 2217 N N . THR A 1 298 ? 2.008 -4.382 -8.155 1.00 90.69 298 THR A N 1
ATOM 2218 C CA . THR A 1 298 ? 3.426 -4.728 -8.371 1.00 90.69 298 THR A CA 1
ATOM 2219 C C . THR A 1 298 ? 3.599 -5.672 -9.551 1.00 90.69 298 THR A C 1
ATOM 2221 O O . THR A 1 298 ? 4.564 -5.540 -10.292 1.00 90.69 298 THR A O 1
ATOM 2224 N N . THR A 1 299 ? 2.654 -6.580 -9.784 1.00 87.75 299 THR A N 1
ATOM 2225 C CA . THR A 1 299 ? 2.681 -7.463 -10.956 1.00 87.75 299 THR A CA 1
ATOM 2226 C C . THR A 1 299 ? 2.407 -6.694 -12.249 1.00 87.75 299 THR A C 1
ATOM 2228 O O . THR A 1 299 ? 3.146 -6.859 -13.216 1.00 87.75 299 THR A O 1
ATOM 2231 N N . CYS A 1 300 ? 1.436 -5.775 -12.254 1.00 83.50 300 CYS A N 1
ATOM 2232 C CA . CYS A 1 300 ? 1.203 -4.871 -13.386 1.00 83.50 300 CYS A CA 1
ATOM 2233 C C . CYS A 1 300 ? 2.418 -3.975 -13.671 1.00 83.50 300 CYS A C 1
ATOM 2235 O O . CYS A 1 300 ? 2.748 -3.724 -14.828 1.00 83.50 300 CYS A O 1
ATOM 2237 N N . ALA A 1 301 ? 3.066 -3.468 -12.621 1.00 83.50 301 ALA A N 1
ATOM 2238 C CA . ALA A 1 301 ? 4.161 -2.514 -12.726 1.00 83.50 301 ALA A CA 1
ATOM 2239 C C . ALA A 1 301 ? 5.515 -3.183 -12.985 1.00 83.50 301 ALA A C 1
ATOM 2241 O O . ALA A 1 301 ? 6.327 -2.620 -13.707 1.00 83.50 301 ALA A O 1
ATOM 2242 N N . PHE A 1 302 ? 5.775 -4.382 -12.477 1.00 84.56 302 PHE A N 1
ATOM 2243 C CA . PHE A 1 302 ? 7.116 -4.976 -12.498 1.00 84.56 302 PHE A CA 1
ATOM 2244 C C . PHE A 1 302 ? 7.191 -6.338 -13.203 1.00 84.56 302 PHE A C 1
ATOM 2246 O O . PHE A 1 302 ? 8.278 -6.900 -13.281 1.00 84.56 302 PHE A O 1
ATOM 2253 N N . GLY A 1 303 ? 6.076 -6.851 -13.741 1.00 79.75 303 GLY A N 1
ATOM 2254 C CA . GLY A 1 303 ? 6.000 -8.206 -14.309 1.00 79.75 303 GLY A CA 1
ATOM 2255 C C . GLY A 1 303 ? 6.033 -9.281 -13.222 1.00 79.75 303 GLY A C 1
ATOM 2256 O O . GLY A 1 303 ? 6.222 -8.957 -12.056 1.00 79.75 303 GLY A O 1
ATOM 2257 N N . GLU A 1 304 ? 5.824 -10.554 -13.547 1.00 76.62 304 GLU A N 1
ATOM 2258 C CA . GLU A 1 304 ? 5.941 -11.632 -12.553 1.00 76.62 304 GLU A CA 1
ATOM 2259 C C . GLU A 1 304 ? 7.406 -11.903 -12.187 1.00 76.62 304 GLU A C 1
ATOM 2261 O O . GLU A 1 304 ? 8.306 -11.811 -13.021 1.00 76.62 304 GLU A O 1
ATOM 2266 N N . HIS A 1 305 ? 7.664 -12.244 -10.921 1.00 70.56 305 HIS A N 1
ATOM 2267 C CA . HIS A 1 305 ? 8.985 -12.729 -10.540 1.00 70.56 305 HIS A CA 1
ATOM 2268 C C . HIS A 1 305 ? 9.119 -14.197 -10.939 1.00 70.56 305 HIS A C 1
ATOM 2270 O O . HIS A 1 305 ? 8.572 -15.071 -10.269 1.00 70.56 305 HIS A O 1
ATOM 2276 N N . VAL A 1 306 ? 9.875 -14.464 -12.000 1.00 67.19 306 VAL A N 1
ATOM 2277 C CA . VAL A 1 306 ? 10.296 -15.820 -12.353 1.00 67.19 306 VAL A CA 1
ATOM 2278 C C . VAL A 1 306 ? 11.662 -16.059 -11.704 1.00 67.19 306 VAL A C 1
ATOM 2280 O O . VAL A 1 306 ? 12.626 -15.385 -12.080 1.00 67.19 306 VAL A O 1
ATOM 2283 N N . PRO A 1 307 ? 11.775 -16.937 -10.690 1.00 57.91 307 PRO A N 1
ATOM 2284 C CA . PRO A 1 307 ? 13.078 -17.294 -10.148 1.00 57.91 307 PRO A CA 1
ATOM 2285 C C . PRO A 1 307 ? 13.917 -17.947 -11.250 1.00 57.91 307 PRO A C 1
ATOM 2287 O O . PRO A 1 307 ? 13.389 -18.708 -12.063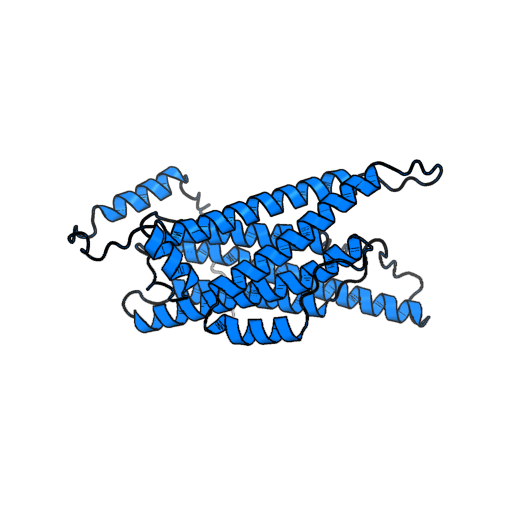 1.00 57.91 307 PRO A O 1
ATOM 2290 N N . ALA A 1 308 ? 15.216 -17.645 -11.281 1.00 56.34 308 ALA A N 1
ATOM 2291 C CA . ALA A 1 308 ? 16.133 -18.313 -12.197 1.00 56.34 308 ALA A CA 1
ATOM 2292 C C . ALA A 1 308 ? 16.032 -19.829 -11.986 1.00 56.34 308 ALA A C 1
ATOM 2294 O O . ALA A 1 308 ? 16.028 -20.298 -10.843 1.00 56.34 308 ALA A O 1
ATOM 2295 N N . SER A 1 309 ? 15.906 -20.587 -13.078 1.00 49.75 309 SER A N 1
ATOM 2296 C CA . SER A 1 309 ? 15.954 -22.043 -13.001 1.00 49.75 309 SER A CA 1
ATOM 2297 C C . SER A 1 309 ? 17.280 -22.445 -12.348 1.00 49.75 309 SER A C 1
ATOM 2299 O O . SER A 1 309 ? 18.308 -21.869 -12.713 1.00 49.75 309 SER A O 1
ATOM 2301 N N . PRO A 1 310 ? 17.277 -23.366 -11.368 1.00 47.03 310 PRO A N 1
ATOM 2302 C CA . PRO A 1 310 ? 18.524 -23.867 -10.810 1.00 47.03 310 PRO A CA 1
ATOM 2303 C C . PRO A 1 310 ? 19.345 -24.472 -11.954 1.00 47.03 310 PRO A C 1
ATOM 2305 O O . PRO A 1 310 ? 18.845 -25.337 -12.675 1.00 47.03 310 PRO A O 1
ATOM 2308 N N . GLY A 1 311 ? 20.542 -23.922 -12.158 1.00 40.75 311 GLY A N 1
ATOM 2309 C CA . GLY A 1 311 ? 21.546 -24.429 -13.093 1.00 40.75 311 GLY A CA 1
ATOM 2310 C C . GLY A 1 311 ? 22.452 -25.458 -12.445 1.00 40.75 311 GLY A C 1
ATOM 2311 O O . GLY A 1 311 ? 22.506 -25.486 -11.193 1.00 40.75 311 GLY A O 1
#

Mean predicted aligned error: 12.06 Å

Foldseek 3Di:
DDDDDDPPPDDPPPPPDPPVVLQVVVVVVVVPPDPDDDDPPPDALVRLVVVLQQFQPPQDLFPPDVSRLVLQLVLLVLLLVLLVQLLVLLVVLVVLVVQVVCVVVVNHDPPPPRDVVAPRADSVLSNQLSVLSNQLSVLSNLLSPDDPVCSVSNSVSVLSNLLSLLSNLLSLLQRQQVLLCRLLVDPPRDHDDVVNSVVLNVCCSRRSSVSSVVSLVSNLVSLVVSLVSLVVVVPDDPDPDDPPDPPCSVVLNVLSVQLVVLSVQLVVLVSCCSSCVPRGCSSSSNSNSVSSNSNSSCCNRRNHDDPPDDD

Secondary structure (DSSP, 8-state):
---------------PPPHHHHHHHHHHTTTTS------TT---HHHHHHHHHHT---S-----SHHHHHHHHHHHHHHHHHHHHHHHHHHHHHHHHHHHHHHHTT-S-TT----TTSPP--HHHHHHHHHHHHHHHHHHHHHHHS-TT-HHHHHHHHHHHHHHHHHHHHHHHHHHHHHHHHHTT-TTS-PPPHHHHHHHHHHHTT-HHHHHHHHHHHHHHHHHHHHHHHHHHTTS----S----TTHHHHHHHHHHHHHHHHHHHHHHHHHHHH-TTSTTHHHHHHHHHHHHHHHHHHHHH----PPPP-

pLDDT: mean 74.7, std 20.11, range [28.83, 97.94]

Organism: Micromonas commoda (strain RCC299 / NOUM17 / CCMP2709) (NCBI:txid296587)

Sequence (311 aa):
MGRGADARLLGAAVTAPPLNDIVQLSLASRASADDAPTDPRAKTAKARLRDLATSEPGTGVADRNALERCANVVTSAPFFLCGRDVLRRAAAEKQRSIERDWRDRGLGLHSTRVDDSLPPMDHEKMRRLGWALVGVGVAAVAYHLAPRSKRALRTTLRRVDYTAIALASMAASDAYGDAVGARAARRSVVRVPRVVTDATVAACVKFPLIVSAAHCALSEAAFYRGARVGRRGAGGVHHEGGSVRGSEGSDGAKTWRKHAAFASAAGFFFVAEEVWPDFPLLHAAWHVTGAAAMYTGTTCAFGEHVPASPG

Nearest PDB structures (foldseek):
  6krz-assembly3_C  TM=4.974E-01  e=1.967E-01  Homo sapiens
  8yh5-assembly1_R  TM=4.604E-01  e=1.083E+00  Influenza A virus (A/Victoria/3/1975(H3N2))
  8u58-assembly1_C  TM=3.865E-01  e=7.449E-01  Homo sapiens
  4hyj-assembly1_A  TM=2.759E-01  e=4.521E-01  Exiguobacterium artemiae